Protein AF-0000000069452080 (afdb_homodimer)

Secondary structure (DSSP, 8-state):
---HHHHHHHHHH--SB--HHHHHHHHHHSPP--GGGG-EEEEEEE-BSS-THHHHHHHHTEEEEEEEETTEEEEEEEEETTEEEE--TT--EEEEEEEETTEEEEEEEESSSS-EEEEEEEETTEEEEEEESTT--SS-EEEEEE-/---HHHHHHHHHH--SB--HHHHHHHHHHSPP--GGGG-EEEEEEE-BSS-THHHHHHHHTEEEEEEEETTEEEEEEEEETTEEEE--TT--EEEEEEEETTEEEEEEEESSSS-EEEEEEEETTEEEEEEESTT--SS-EEEEEE-

Solvent-accessible surface area (backbone atoms only — not comparable to full-atom values): 15555 Å² total; per-residue (Å²): 128,80,50,52,48,54,51,50,55,50,52,74,71,49,83,66,80,45,62,61,66,61,53,54,55,41,54,73,64,37,48,59,40,61,57,77,77,58,54,43,70,32,39,44,52,68,63,46,58,80,51,72,63,54,63,53,38,60,71,64,34,55,41,20,34,36,24,75,44,56,76,44,24,41,66,45,21,16,60,53,95,88,32,86,36,75,63,60,84,71,46,40,22,34,51,44,43,31,55,55,95,87,39,71,16,20,29,40,37,35,27,57,37,41,40,37,37,36,40,27,40,56,55,101,43,34,36,42,32,40,38,35,48,86,75,44,72,89,56,73,41,51,32,33,35,35,100,130,78,48,53,48,55,51,50,56,51,52,74,72,48,84,64,79,45,62,62,67,59,54,52,56,41,54,74,64,38,49,58,40,60,58,79,77,59,56,42,71,33,38,42,52,64,65,46,58,80,52,74,63,54,62,52,40,59,72,64,36,53,42,20,33,35,25,76,44,55,76,44,23,40,67,45,21,17,60,51,95,89,33,86,34,73,63,59,82,70,46,41,23,33,52,44,43,30,54,55,96,86,38,72,17,20,29,40,36,36,26,57,38,41,42,36,38,37,41,28,40,55,53,100,43,34,34,42,33,39,38,35,48,84,75,44,72,89,55,74,42,50,33,34,36,35,98

Radius of gyration: 20.84 Å; Cα contacts (8 Å, |Δi|>4): 641; chains: 2; bounding box: 44×63×48 Å

Structure (mmCIF, N/CA/C/O backbone):
data_AF-0000000069452080-model_v1
#
loop_
_entity.id
_entity.type
_entity.pdbx_description
1 polymer 'Contig An03c0040, genomic contig'
#
loop_
_atom_site.group_PDB
_atom_site.id
_atom_site.type_symbol
_atom_site.label_atom_id
_atom_site.label_alt_id
_atom_site.label_comp_id
_atom_site.label_asym_id
_atom_site.label_entity_id
_atom_site.label_seq_id
_atom_site.pdbx_PDB_ins_code
_atom_site.Cartn_x
_atom_site.Cartn_y
_atom_site.Cartn_z
_atom_site.occupancy
_atom_site.B_iso_or_equiv
_atom_site.auth_seq_id
_atom_site.auth_comp_id
_atom_site.auth_asym_id
_atom_site.auth_atom_id
_atom_site.pdbx_PDB_model_num
ATOM 1 N N . MET A 1 1 ? 16.562 32.594 -0.727 1 63.19 1 MET A N 1
ATOM 2 C CA . MET A 1 1 ? 15.273 31.984 -0.982 1 63.19 1 MET A CA 1
ATOM 3 C C . MET A 1 1 ? 14.961 30.922 0.067 1 63.19 1 MET A C 1
ATOM 5 O O . MET A 1 1 ? 15.805 30.078 0.37 1 63.19 1 MET A O 1
ATOM 9 N N . THR A 1 2 ? 13.852 31.094 0.782 1 91.19 2 THR A N 1
ATOM 10 C CA . THR A 1 2 ? 13.594 30.234 1.923 1 91.19 2 THR A CA 1
ATOM 11 C C . THR A 1 2 ? 13.375 28.797 1.467 1 91.19 2 THR A C 1
ATOM 13 O O . THR A 1 2 ? 12.938 28.547 0.339 1 91.19 2 THR A O 1
ATOM 16 N N . SER A 1 3 ? 14.078 27.938 2.049 1 96.75 3 SER A N 1
ATOM 17 C CA . SER A 1 3 ? 13.961 26.516 1.711 1 96.75 3 SER A CA 1
ATOM 18 C C . SER A 1 3 ? 12.5 26.078 1.699 1 96.75 3 SER A C 1
ATOM 20 O O . SER A 1 3 ? 11.633 26.766 2.254 1 96.75 3 SER A O 1
ATOM 22 N N . ALA A 1 4 ? 12.18 25.109 0.934 1 97.94 4 ALA A N 1
ATOM 23 C CA . ALA A 1 4 ? 10.844 24.516 0.938 1 97.94 4 ALA A CA 1
ATOM 24 C C . ALA A 1 4 ? 10.391 24.188 2.359 1 97.94 4 ALA A C 1
ATOM 26 O O . ALA A 1 4 ? 9.227 24.391 2.707 1 97.94 4 ALA A O 1
ATOM 27 N N . ALA A 1 5 ? 11.352 23.688 3.143 1 98.06 5 ALA A N 1
ATOM 28 C CA . ALA A 1 5 ? 11.047 23.359 4.531 1 98.06 5 ALA A CA 1
ATOM 29 C C . ALA A 1 5 ? 10.602 24.594 5.309 1 98.06 5 ALA A C 1
ATOM 31 O O . ALA A 1 5 ? 9.625 24.547 6.059 1 98.06 5 ALA A O 1
ATOM 32 N N . GLU A 1 6 ? 11.281 25.672 5.156 1 97.88 6 GLU A N 1
ATOM 33 C CA . GLU A 1 6 ? 10.945 26.906 5.852 1 97.88 6 GLU A CA 1
ATOM 34 C C . GLU A 1 6 ? 9.594 27.453 5.395 1 97.88 6 GLU A C 1
ATOM 36 O O . GLU A 1 6 ? 8.797 27.922 6.207 1 97.88 6 GLU A O 1
ATOM 41 N N . GLN A 1 7 ? 9.398 27.391 4.117 1 98 7 GLN A N 1
ATOM 42 C CA . GLN A 1 7 ? 8.109 27.812 3.578 1 98 7 GLN A CA 1
ATOM 43 C C . GLN A 1 7 ? 6.969 26.953 4.121 1 98 7 GLN A C 1
ATOM 45 O O . GLN A 1 7 ? 5.902 27.484 4.457 1 98 7 GLN A O 1
ATOM 50 N N . TYR A 1 8 ? 7.203 25.672 4.195 1 98.44 8 TYR A N 1
ATOM 51 C CA . TYR A 1 8 ? 6.191 24.75 4.711 1 98.44 8 TYR A CA 1
ATOM 52 C C . TYR A 1 8 ? 5.891 25.047 6.176 1 98.44 8 TYR A C 1
ATOM 54 O O . TYR A 1 8 ? 4.727 25.047 6.586 1 98.44 8 TYR A O 1
ATOM 62 N N . ARG A 1 9 ? 6.934 25.297 6.98 1 97.69 9 ARG A N 1
ATOM 63 C CA . ARG A 1 9 ? 6.758 25.625 8.391 1 97.69 9 ARG A CA 1
ATOM 64 C C . ARG A 1 9 ? 5.918 26.891 8.555 1 97.69 9 ARG A C 1
ATOM 66 O O . ARG A 1 9 ? 5.051 26.953 9.422 1 97.69 9 ARG A O 1
ATOM 73 N N . THR A 1 10 ? 6.219 27.812 7.699 1 96.62 10 THR A N 1
ATOM 74 C CA . THR A 1 10 ? 5.469 29.062 7.746 1 96.62 10 THR A CA 1
ATOM 75 C C . THR A 1 10 ? 3.998 28.828 7.418 1 96.62 10 THR A C 1
ATOM 77 O O . THR A 1 10 ? 3.113 29.391 8.078 1 96.62 10 THR A O 1
ATOM 80 N N . LEU A 1 11 ? 3.697 28.047 6.453 1 97.25 11 LEU A N 1
ATOM 81 C CA . LEU A 1 11 ? 2.328 27.75 6.047 1 97.25 11 LEU A CA 1
ATOM 82 C C . LEU A 1 11 ? 1.565 27.047 7.172 1 97.25 11 LEU A C 1
ATOM 84 O O . LEU A 1 11 ? 0.376 27.312 7.371 1 97.25 11 LEU A O 1
ATOM 88 N N . VAL A 1 12 ? 2.223 26.141 7.895 1 97.75 12 VAL A N 1
ATOM 89 C CA . VAL A 1 12 ? 1.616 25.406 9 1 97.75 12 VAL A CA 1
ATOM 90 C C . VAL A 1 12 ? 1.151 26.391 10.078 1 97.75 12 VAL A C 1
ATOM 92 O O . VAL A 1 12 ? 0.158 26.141 10.766 1 97.75 12 VAL A O 1
ATOM 95 N N . GLN A 1 13 ? 1.792 27.531 10.117 1 95.69 13 GLN A N 1
ATOM 96 C CA . GLN A 1 13 ? 1.501 28.516 11.156 1 95.69 13 GLN A CA 1
ATOM 97 C C . GLN A 1 13 ? 0.488 29.547 10.664 1 95.69 13 GLN A C 1
ATOM 99 O O . GLN A 1 13 ? 0.005 30.359 11.445 1 95.69 13 GLN A O 1
ATOM 104 N N . THR A 1 14 ? 0.241 29.484 9.406 1 90.38 14 THR A N 1
ATOM 105 C CA . THR A 1 14 ? -0.629 30.484 8.82 1 90.38 14 THR A CA 1
ATOM 106 C C . THR A 1 14 ? -2.088 30.047 8.859 1 90.38 14 THR A C 1
ATOM 108 O O . THR A 1 14 ? -2.396 28.891 8.547 1 90.38 14 THR A O 1
ATOM 111 N N . LYS A 1 15 ? -2.898 30.875 9.32 1 89.94 15 LYS A N 1
ATOM 112 C CA . LYS A 1 15 ? -4.336 30.609 9.352 1 89.94 15 LYS A CA 1
ATOM 113 C C . LYS A 1 15 ? -4.992 31.016 8.031 1 89.94 15 LYS A C 1
ATOM 115 O O . LYS A 1 15 ? -4.508 31.922 7.34 1 89.94 15 LYS A O 1
ATOM 120 N N . GLY A 1 16 ? -5.996 30.344 7.727 1 92.94 16 GLY A N 1
ATOM 121 C CA . GLY A 1 16 ? -6.766 30.703 6.543 1 92.94 16 GLY A CA 1
ATOM 122 C C . GLY A 1 16 ? -6.645 29.688 5.426 1 92.94 16 GLY A C 1
ATOM 123 O O . GLY A 1 16 ? -5.934 28.688 5.562 1 92.94 16 GLY A O 1
ATOM 124 N N . LYS A 1 17 ? -7.328 30.047 4.312 1 96 17 LYS A N 1
ATOM 125 C CA . LYS A 1 17 ? -7.363 29.141 3.166 1 96 17 LYS A CA 1
ATOM 126 C C . LYS A 1 17 ? -6.027 29.141 2.422 1 96 17 LYS A C 1
ATOM 128 O O . LYS A 1 17 ? -5.414 30.203 2.252 1 96 17 LYS A O 1
ATOM 133 N N . VAL A 1 18 ? -5.602 28.031 2.059 1 97.25 18 VAL A N 1
ATOM 134 C CA . VAL A 1 18 ? -4.391 27.875 1.258 1 97.25 18 VAL A CA 1
ATOM 135 C C . VAL A 1 18 ? -4.734 27.188 -0.063 1 97.25 18 VAL A C 1
ATOM 137 O O . VAL A 1 18 ? -5.504 26.219 -0.089 1 97.25 18 VAL A O 1
ATOM 140 N N . ALA A 1 19 ? -4.246 27.688 -1.17 1 97.12 19 ALA A N 1
ATOM 141 C CA . ALA A 1 19 ? -4.469 27.062 -2.473 1 97.12 19 ALA A CA 1
ATOM 142 C C . ALA A 1 19 ? -3.811 25.688 -2.539 1 97.12 19 ALA A C 1
ATOM 144 O O . ALA A 1 19 ? -2.627 25.547 -2.223 1 97.12 19 ALA A O 1
ATOM 145 N N . PRO A 1 20 ? -4.527 24.719 -2.975 1 97.44 20 PRO A N 1
ATOM 146 C CA . PRO A 1 20 ? -3.939 23.375 -3.098 1 97.44 20 PRO A CA 1
ATOM 147 C C . PRO A 1 20 ? -2.662 23.359 -3.934 1 97.44 20 PRO A C 1
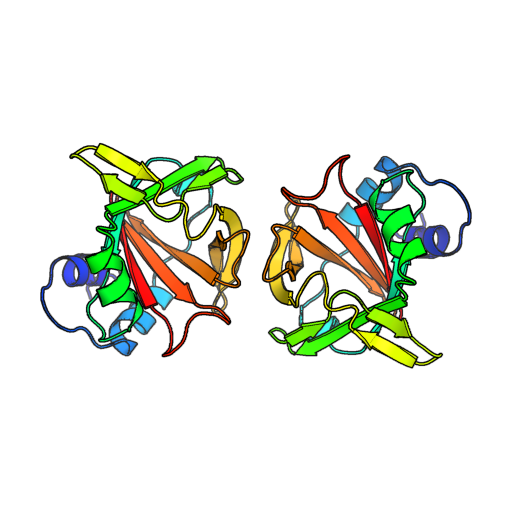ATOM 149 O O . PRO A 1 20 ? -1.728 22.625 -3.631 1 97.44 20 PRO A O 1
ATOM 152 N N . ALA A 1 21 ? -2.625 24.156 -4.957 1 97.94 21 ALA A N 1
ATOM 153 C CA . ALA A 1 21 ? -1.465 24.188 -5.84 1 97.94 21 ALA A CA 1
ATOM 154 C C . ALA A 1 21 ? -0.207 24.594 -5.082 1 97.94 21 ALA A C 1
ATOM 156 O O . ALA A 1 21 ? 0.89 24.125 -5.379 1 97.94 21 ALA A O 1
ATOM 157 N N . THR A 1 22 ? -0.361 25.516 -4.172 1 97.88 22 THR A N 1
ATOM 158 C CA . THR A 1 22 ? 0.763 25.938 -3.346 1 97.88 22 THR A CA 1
ATOM 159 C C . THR A 1 22 ? 1.3 24.781 -2.52 1 97.88 22 THR A C 1
ATOM 161 O O . THR A 1 22 ? 2.508 24.531 -2.488 1 97.88 22 THR A O 1
ATOM 164 N N . LEU A 1 23 ? 0.443 24.047 -1.922 1 98.31 23 LEU A N 1
ATOM 165 C CA . LEU A 1 23 ? 0.816 22.906 -1.086 1 98.31 23 LEU A CA 1
ATOM 166 C C . LEU A 1 23 ? 1.427 21.797 -1.926 1 98.31 23 LEU A C 1
ATOM 168 O O . LEU A 1 23 ? 2.424 21.188 -1.527 1 98.31 23 LEU A O 1
ATOM 172 N N . SER A 1 24 ? 0.821 21.562 -3.047 1 98.5 24 SER A N 1
ATOM 173 C CA . SER A 1 24 ? 1.315 20.531 -3.959 1 98.5 24 SER A CA 1
ATOM 174 C C . SER A 1 24 ? 2.75 20.828 -4.387 1 98.5 24 SER A C 1
ATOM 176 O O . SER A 1 24 ? 3.605 19.938 -4.344 1 98.5 24 SER A O 1
ATOM 178 N N . ASN A 1 25 ? 2.975 22.031 -4.785 1 98.31 25 ASN A N 1
ATOM 179 C CA . ASN A 1 25 ? 4.301 22.438 -5.238 1 98.31 25 ASN A CA 1
ATOM 180 C C . ASN A 1 25 ? 5.332 22.328 -4.121 1 98.31 25 ASN A C 1
ATOM 182 O O . ASN A 1 25 ? 6.453 21.859 -4.352 1 98.31 25 ASN A O 1
ATOM 186 N N . LEU A 1 26 ? 4.98 22.781 -3.002 1 98.44 26 LEU A N 1
ATOM 187 C CA . LEU A 1 26 ? 5.898 22.719 -1.872 1 98.44 26 LEU A CA 1
ATOM 188 C C . LEU A 1 26 ? 6.188 21.281 -1.478 1 98.44 26 LEU A C 1
ATOM 190 O O . LEU A 1 26 ? 7.344 20.906 -1.254 1 98.44 26 LEU A O 1
ATOM 194 N N . PHE A 1 27 ? 5.176 20.5 -1.377 1 98.81 27 PHE A N 1
ATOM 195 C CA . PHE A 1 27 ? 5.32 19.078 -1.046 1 98.81 27 PHE A CA 1
ATOM 196 C C . PHE A 1 27 ? 6.328 18.406 -1.972 1 98.81 27 PHE A C 1
ATOM 198 O O . PHE A 1 27 ? 7.184 17.641 -1.518 1 98.81 27 PHE A O 1
ATOM 205 N N . ASP A 1 28 ? 6.273 18.672 -3.234 1 98.69 28 ASP A N 1
ATOM 206 C CA . ASP A 1 28 ? 7.098 18.031 -4.25 1 98.69 28 ASP A CA 1
ATOM 207 C C . ASP A 1 28 ? 8.57 18.406 -4.094 1 98.69 28 ASP A C 1
ATOM 209 O O . ASP A 1 28 ? 9.453 17.75 -4.645 1 98.69 28 ASP A O 1
ATOM 213 N N . GLN A 1 29 ? 8.812 19.438 -3.361 1 98.69 29 GLN A N 1
ATOM 214 C CA . GLN A 1 29 ? 10.18 19.922 -3.182 1 98.69 29 GLN A CA 1
ATOM 215 C C . GLN A 1 29 ? 10.797 19.359 -1.905 1 98.69 29 GLN A C 1
ATOM 217 O O . GLN A 1 29 ? 12 19.469 -1.688 1 98.69 29 GLN A O 1
ATOM 222 N N . LEU A 1 30 ? 9.992 18.797 -1.074 1 98.88 30 LEU A N 1
ATOM 223 C CA . LEU A 1 30 ? 10.469 18.266 0.2 1 98.88 30 LEU A CA 1
ATOM 224 C C . LEU A 1 30 ? 11.141 16.922 0.01 1 98.88 30 LEU A C 1
ATOM 226 O O . LEU A 1 30 ? 10.703 16.109 -0.813 1 98.88 30 LEU A O 1
ATOM 230 N N . PRO A 1 31 ? 12.18 16.656 0.76 1 98.69 31 PRO A N 1
ATOM 231 C CA . PRO A 1 31 ? 12.875 15.367 0.646 1 98.69 31 PRO A CA 1
ATOM 232 C C . PRO A 1 31 ? 12.07 14.211 1.236 1 98.69 31 PRO A C 1
ATOM 234 O O . PRO A 1 31 ? 11.141 14.43 2.016 1 98.69 31 PRO A O 1
ATOM 237 N N . PRO A 1 32 ? 12.391 13.016 0.8 1 98.69 32 PRO A N 1
ATOM 238 C CA . PRO A 1 32 ? 11.727 11.852 1.382 1 98.69 32 PRO A CA 1
ATOM 239 C C . PRO A 1 32 ? 12.102 11.625 2.846 1 98.69 32 PRO A C 1
ATOM 241 O O . PRO A 1 32 ? 13.086 12.188 3.328 1 98.69 32 PRO A O 1
ATOM 244 N N . LEU A 1 33 ? 11.367 10.883 3.508 1 97.94 33 LEU A N 1
ATOM 245 C CA . LEU A 1 33 ? 11.766 10.312 4.793 1 97.94 33 LEU A CA 1
ATOM 246 C C . LEU A 1 33 ? 11.602 8.797 4.789 1 97.94 33 LEU A C 1
ATOM 248 O O . LEU A 1 33 ? 10.852 8.258 3.977 1 97.94 33 LEU A O 1
ATOM 252 N N . LYS A 1 34 ? 12.25 8.117 5.75 1 98.38 34 LYS A N 1
ATOM 253 C CA . LYS A 1 34 ? 12.188 6.668 5.891 1 98.38 34 LYS A CA 1
ATOM 254 C C . LYS A 1 34 ? 11.078 6.254 6.852 1 98.38 34 LYS A C 1
ATOM 256 O O . LYS A 1 34 ? 10.734 7.004 7.77 1 98.38 34 LYS A O 1
ATOM 261 N N . PRO A 1 35 ? 10.5 5.094 6.684 1 98.69 35 PRO A N 1
ATOM 262 C CA . PRO A 1 35 ? 9.375 4.617 7.496 1 98.69 35 PRO A CA 1
ATOM 263 C C . PRO A 1 35 ? 9.656 4.703 8.992 1 98.69 35 PRO A C 1
ATOM 265 O O . PRO A 1 35 ? 8.781 5.109 9.766 1 98.69 35 PRO A O 1
ATOM 268 N N . GLU A 1 36 ? 10.859 4.344 9.375 1 98.25 36 GLU A N 1
ATOM 269 C CA . GLU A 1 36 ? 11.188 4.277 10.797 1 98.25 36 GLU A CA 1
ATOM 270 C C . GLU A 1 36 ? 11.109 5.652 11.453 1 98.25 36 GLU A C 1
ATOM 272 O O . GLU A 1 36 ? 10.922 5.758 12.664 1 98.25 36 GLU A O 1
ATOM 277 N N . GLN A 1 37 ? 11.203 6.719 10.688 1 98.25 37 GLN A N 1
ATOM 278 C CA . GLN A 1 37 ? 11.148 8.086 11.203 1 98.25 37 GLN A CA 1
ATOM 279 C C . GLN A 1 37 ? 9.727 8.453 11.633 1 98.25 37 GLN A C 1
ATOM 281 O O . GLN A 1 37 ? 9.531 9.438 12.344 1 98.25 37 GLN A O 1
ATOM 286 N N . LEU A 1 38 ? 8.719 7.668 11.219 1 98.38 38 LEU A N 1
ATOM 287 C CA . LEU A 1 38 ? 7.328 7.961 11.539 1 98.38 38 LEU A CA 1
ATOM 288 C C . LEU A 1 38 ? 6.918 7.285 12.844 1 98.38 38 LEU A C 1
ATOM 290 O O . LEU A 1 38 ? 5.859 7.594 13.398 1 98.38 38 LEU A O 1
ATOM 294 N N . LEU A 1 39 ? 7.699 6.336 13.312 1 98.56 39 LEU A N 1
ATOM 295 C CA . LEU A 1 39 ? 7.293 5.562 14.477 1 98.56 39 LEU A CA 1
ATOM 296 C C . LEU A 1 39 ? 7.066 6.473 15.68 1 98.56 39 LEU A C 1
ATOM 298 O O . LEU A 1 39 ? 7.824 7.418 15.906 1 98.56 39 LEU A O 1
ATOM 302 N N . GLY A 1 40 ? 6.039 6.207 16.422 1 98.38 40 GLY A N 1
ATOM 303 C CA . GLY A 1 40 ? 5.648 7.004 17.578 1 98.38 40 GLY A CA 1
ATOM 304 C C . GLY A 1 40 ? 4.312 7.695 17.391 1 98.38 40 GLY A C 1
ATOM 305 O O . GLY A 1 40 ? 3.58 7.406 16.438 1 98.38 40 GLY A O 1
ATOM 306 N N . SER A 1 41 ? 3.979 8.547 18.359 1 98.5 41 SER A N 1
ATOM 307 C CA . SER A 1 41 ? 2.721 9.281 18.359 1 98.5 41 SER A CA 1
ATOM 308 C C . SER A 1 41 ? 2.9 10.68 17.766 1 98.5 41 SER A C 1
ATOM 310 O O . SER A 1 41 ? 3.826 11.398 18.141 1 98.5 41 SER A O 1
ATOM 312 N N . TRP A 1 42 ? 2.039 10.992 16.844 1 98.81 42 TRP A N 1
ATOM 313 C CA . TRP A 1 42 ? 2.074 12.297 16.188 1 98.81 42 TRP A CA 1
ATOM 314 C C . TRP A 1 42 ? 0.757 13.039 16.391 1 98.81 42 TRP A C 1
ATOM 316 O O . TRP A 1 42 ? -0.318 12.438 16.328 1 98.81 42 TRP A O 1
ATOM 326 N N . ASN A 1 43 ? 0.841 14.312 16.625 1 98.75 43 ASN A N 1
ATOM 327 C CA . ASN A 1 43 ? -0.313 15.195 16.516 1 98.75 43 ASN A CA 1
ATOM 328 C C . ASN A 1 43 ? -0.575 15.602 15.062 1 98.75 43 ASN A C 1
ATOM 330 O O . ASN A 1 43 ? 0.359 15.711 14.266 1 98.75 43 ASN A O 1
ATOM 334 N N . GLY A 1 44 ? -1.836 15.812 14.797 1 98.5 44 GLY A N 1
ATOM 335 C CA . GLY A 1 44 ? -2.174 16.094 13.406 1 98.5 44 GLY A CA 1
ATOM 336 C C . GLY A 1 44 ? -2.846 17.438 13.211 1 98.5 44 GLY A C 1
ATOM 337 O O . GLY A 1 44 ? -3.59 17.891 14.078 1 98.5 44 GLY 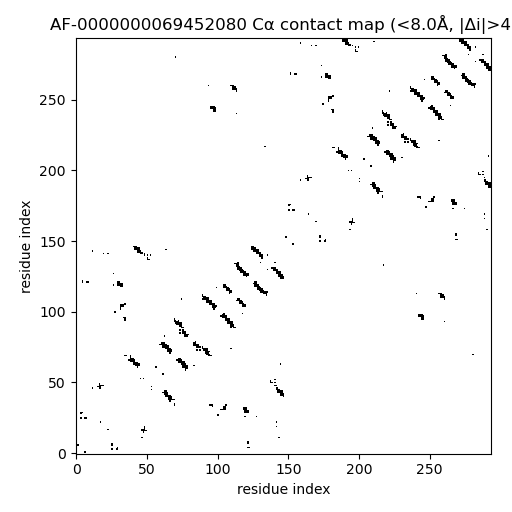A O 1
ATOM 338 N N . GLY A 1 45 ? -2.588 18.016 12.062 1 98.19 45 GLY A N 1
ATOM 339 C CA . GLY A 1 45 ? -3.291 19.156 11.516 1 98.19 45 GLY A CA 1
ATOM 340 C C . GLY A 1 45 ? -3.461 19.094 10.008 1 98.19 45 GLY A C 1
ATOM 341 O O . GLY A 1 45 ? -2.912 18.203 9.352 1 98.19 45 GLY A O 1
ATOM 342 N N . PHE A 1 46 ? -4.281 19.953 9.5 1 98.44 46 PHE A N 1
ATOM 343 C CA . PHE A 1 46 ? -4.477 19.984 8.055 1 98.44 46 PHE A CA 1
ATOM 344 C C . PHE A 1 46 ? -4.695 21.406 7.562 1 98.44 46 PHE A C 1
ATOM 346 O O . PHE A 1 46 ? -4.988 22.312 8.352 1 98.44 46 PHE A O 1
ATOM 353 N N . PHE A 1 47 ? -4.496 21.578 6.277 1 98.38 47 PHE A N 1
ATOM 354 C CA . PHE A 1 47 ? -4.66 22.875 5.652 1 98.38 47 PHE A CA 1
ATOM 355 C C . PHE A 1 47 ? -6.086 23.062 5.141 1 98.38 47 PHE A C 1
ATOM 357 O O . PHE A 1 47 ? -6.676 22.125 4.59 1 98.38 47 PHE A O 1
ATOM 364 N N . ASP A 1 48 ? -6.598 24.234 5.352 1 97.19 48 ASP A N 1
ATOM 365 C CA . ASP A 1 48 ? -7.91 24.562 4.797 1 97.19 48 ASP A CA 1
ATOM 366 C C . ASP A 1 48 ? -7.816 24.844 3.299 1 97.19 48 ASP A C 1
ATOM 368 O O . ASP A 1 48 ? -7.547 25.969 2.889 1 97.19 48 ASP A O 1
ATOM 372 N N . THR A 1 49 ? -8.125 23.828 2.496 1 97.12 49 THR A N 1
ATOM 373 C CA . THR A 1 49 ? -8.148 23.969 1.044 1 97.12 49 THR A CA 1
ATOM 374 C C . THR A 1 49 ? -9.578 23.906 0.521 1 97.12 49 THR A C 1
ATOM 376 O O . THR A 1 49 ? -9.805 23.984 -0.688 1 97.12 49 THR A O 1
ATOM 379 N N . GLY A 1 50 ? -10.516 23.703 1.444 1 96 50 GLY A N 1
ATOM 380 C CA . GLY A 1 50 ? -11.898 23.469 1.054 1 96 50 GLY A CA 1
ATOM 381 C C . GLY A 1 50 ? -12.211 22.016 0.805 1 96 50 GLY A C 1
ATOM 382 O O . GLY A 1 50 ? -13.336 21.672 0.432 1 96 50 GLY A O 1
ATOM 383 N N . HIS A 1 51 ? -11.305 21.141 1.039 1 97.44 51 HIS A N 1
ATOM 384 C CA . HIS A 1 51 ? -11.492 19.719 0.824 1 97.44 51 HIS A CA 1
ATOM 385 C C . HIS A 1 51 ? -12.492 19.141 1.822 1 97.44 51 HIS A C 1
ATOM 387 O O . HIS A 1 51 ? -12.469 19.484 3.004 1 97.44 51 HIS A O 1
ATOM 393 N N . SER A 1 52 ? -13.266 18.188 1.427 1 96.62 52 SER A N 1
ATOM 394 C CA . SER A 1 52 ? -14.398 17.672 2.201 1 96.62 52 SER A CA 1
ATOM 395 C C . SER A 1 52 ? -13.914 16.844 3.391 1 96.62 52 SER A C 1
ATOM 397 O O . SER A 1 52 ? -14.641 16.688 4.375 1 96.62 52 SER A O 1
ATOM 399 N N . VAL A 1 53 ? -12.703 16.359 3.402 1 97.38 53 VAL A N 1
ATOM 400 C CA . VAL A 1 53 ? -12.164 15.555 4.484 1 97.38 53 VAL A CA 1
ATOM 401 C C . VAL A 1 53 ? -11.977 16.406 5.734 1 97.38 53 VAL A C 1
ATOM 403 O O . VAL A 1 53 ? -12.141 15.93 6.855 1 97.38 53 VAL A O 1
ATOM 406 N N . GLY A 1 54 ? -11.641 17.656 5.523 1 96.75 54 GLY A N 1
ATOM 407 C CA . GLY A 1 54 ? -11.359 18.562 6.617 1 96.75 54 GLY A CA 1
ATOM 408 C C . GLY A 1 54 ? -12.469 18.625 7.648 1 96.75 54 GLY A C 1
ATOM 409 O O . GLY A 1 54 ? -12.266 18.266 8.812 1 96.75 54 GLY A O 1
ATOM 410 N N . PRO A 1 55 ? -13.68 18.984 7.164 1 96.69 55 PRO A N 1
ATOM 411 C CA . PRO A 1 55 ? -14.82 19.047 8.086 1 96.69 55 PRO A CA 1
ATOM 412 C C . PRO A 1 55 ? -15.078 17.719 8.789 1 96.69 55 PRO A C 1
ATOM 414 O O . PRO A 1 55 ? -15.508 17.703 9.945 1 96.69 55 PRO A O 1
ATOM 417 N N . THR A 1 56 ? -14.859 16.625 8.141 1 95.94 56 THR A N 1
ATOM 418 C CA . THR A 1 56 ? -15.023 15.312 8.758 1 95.94 56 THR A CA 1
ATOM 419 C C . THR A 1 56 ? -14.039 15.133 9.914 1 95.94 56 THR A C 1
ATOM 421 O O . THR A 1 56 ? -14.422 14.711 11.008 1 95.94 56 THR A O 1
ATOM 424 N N . LEU A 1 57 ? -12.805 15.469 9.703 1 97.38 57 LEU A N 1
ATOM 425 C CA . LEU A 1 57 ? -11.773 15.336 10.727 1 97.38 57 LEU A CA 1
ATOM 426 C C . LEU A 1 57 ? -12.07 16.25 11.914 1 97.38 57 LEU A C 1
ATOM 428 O O . LEU A 1 57 ? -11.852 15.875 13.062 1 97.38 57 LEU A O 1
ATOM 432 N N . GLN A 1 58 ? -12.562 17.422 11.602 1 96.44 58 GLN A N 1
ATOM 433 C CA . GLN A 1 58 ? -12.961 18.328 12.672 1 96.44 58 GLN A CA 1
ATOM 434 C C . GLN A 1 58 ? -14.094 17.734 13.508 1 96.44 58 GLN A C 1
ATOM 436 O O . GLN A 1 58 ? -14.039 17.766 14.742 1 96.44 58 GLN A O 1
ATOM 441 N N . ARG A 1 59 ? -15.055 17.203 12.82 1 96.56 59 ARG A N 1
ATOM 442 C CA . ARG A 1 59 ? -16.25 16.672 13.477 1 96.56 59 ARG A CA 1
ATOM 443 C C . ARG A 1 59 ? -15.898 15.516 14.406 1 96.56 59 ARG A C 1
ATOM 445 O O . ARG A 1 59 ? -16.406 15.43 15.523 1 96.56 59 ARG A O 1
ATOM 452 N N . ILE A 1 60 ? -15 14.68 14.07 1 96.44 60 ILE A N 1
ATOM 453 C CA . ILE A 1 60 ? -14.719 13.492 14.859 1 96.44 60 ILE A CA 1
ATOM 454 C C . ILE A 1 60 ? -13.672 13.82 15.922 1 96.44 60 ILE A C 1
ATOM 456 O O . ILE A 1 60 ? -13.336 12.977 16.766 1 96.44 60 ILE A O 1
ATOM 460 N N . GLY A 1 61 ? -13.109 15.023 15.844 1 96.94 61 GLY A N 1
ATOM 461 C CA . GLY A 1 61 ? -12.102 15.43 16.797 1 96.94 61 GLY A CA 1
ATOM 462 C C . GLY A 1 61 ? -10.75 14.781 16.547 1 96.94 61 GLY A C 1
ATOM 463 O O . GLY A 1 61 ? -10.086 14.336 17.5 1 96.94 61 GLY A O 1
ATOM 464 N N . TRP A 1 62 ? -10.43 14.664 15.297 1 98.38 62 TRP A N 1
ATOM 465 C CA . TRP A 1 62 ? -9.141 14.086 14.93 1 98.38 62 TRP A CA 1
ATOM 466 C C . TRP A 1 62 ? -7.992 14.883 15.539 1 98.38 62 TRP A C 1
ATOM 468 O O . TRP A 1 62 ? -7.953 16.109 15.414 1 98.38 62 TRP A O 1
ATOM 478 N N . ILE A 1 63 ? -6.957 14.102 16.141 1 98.5 63 ILE A N 1
ATOM 479 C CA . ILE A 1 63 ? -5.855 14.836 16.75 1 98.5 63 ILE A CA 1
ATOM 480 C C . ILE A 1 63 ? -4.523 14.219 16.328 1 98.5 63 ILE A C 1
ATOM 482 O O . ILE A 1 63 ? -3.461 14.648 16.781 1 98.5 63 ILE A O 1
ATOM 486 N N . GLY A 1 64 ? -4.586 13.156 15.523 1 98.69 64 GLY A N 1
ATOM 487 C CA . GLY A 1 64 ? -3.291 12.68 15.062 1 98.69 64 GLY A CA 1
ATOM 488 C C . GLY A 1 64 ? -3.309 11.227 14.633 1 98.69 64 GLY A C 1
ATOM 489 O O . GLY A 1 64 ? -4.352 10.703 14.242 1 98.69 64 GLY A O 1
ATOM 490 N N . LYS A 1 65 ? -2.164 10.609 14.594 1 98.88 65 LYS A N 1
ATOM 491 C CA . LYS A 1 65 ? -1.896 9.227 14.219 1 98.88 65 LYS A CA 1
ATOM 492 C C . LY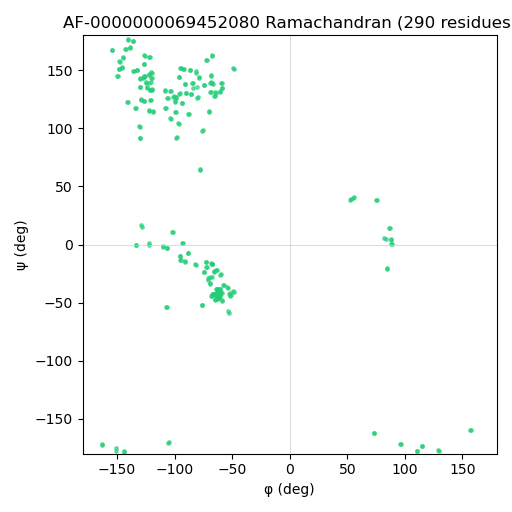S A 1 65 ? -0.917 8.57 15.195 1 98.88 65 LYS A C 1
ATOM 494 O O . LYS A 1 65 ? -0.047 9.242 15.75 1 98.88 65 LYS A O 1
ATOM 499 N N . ASP A 1 66 ? -1.027 7.336 15.391 1 98.81 66 ASP A N 1
ATOM 500 C CA . ASP A 1 66 ? -0.083 6.574 16.203 1 98.81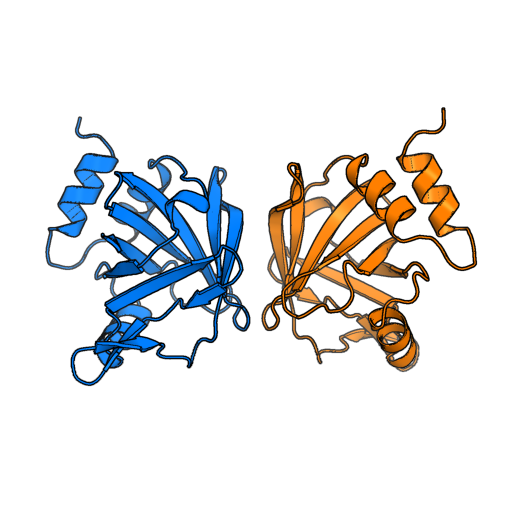 66 ASP A CA 1
ATOM 501 C C . ASP A 1 66 ? 0.54 5.434 15.398 1 98.81 66 ASP A C 1
ATOM 503 O O . ASP A 1 66 ? -0.1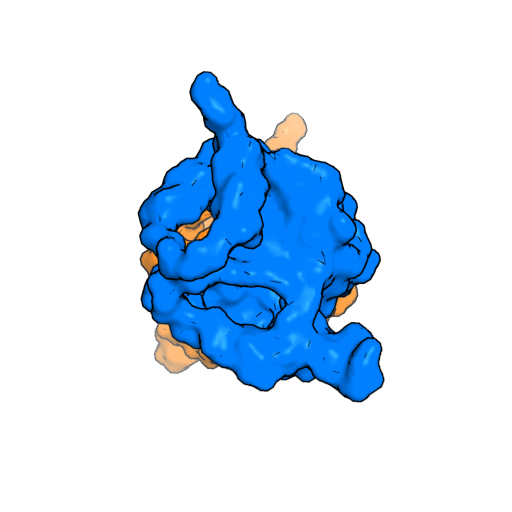58 4.504 14.984 1 98.81 66 ASP A O 1
ATOM 507 N N . PHE A 1 67 ? 1.816 5.543 15.219 1 98.81 67 PHE A N 1
ATOM 508 C CA . PHE A 1 67 ? 2.605 4.527 14.531 1 98.81 67 PHE A CA 1
ATOM 509 C C . PHE A 1 67 ? 3.311 3.619 15.531 1 98.81 67 PHE A C 1
ATOM 511 O O . PHE A 1 67 ? 4.445 3.891 15.93 1 98.81 67 PHE A O 1
ATOM 518 N N . ASN A 1 68 ? 2.693 2.547 15.883 1 98.69 68 ASN A N 1
ATOM 519 C CA . ASN A 1 68 ? 3.242 1.64 16.891 1 98.69 68 ASN A CA 1
ATOM 520 C C . ASN A 1 68 ? 4.383 0.797 16.328 1 98.69 68 ASN A C 1
ATOM 522 O O . ASN A 1 68 ? 5.434 0.668 16.953 1 98.69 68 ASN A O 1
ATOM 526 N N . THR A 1 69 ? 4.203 0.129 15.242 1 98.62 69 THR A N 1
ATOM 527 C CA . THR A 1 69 ? 5.164 -0.526 14.367 1 98.62 69 THR A CA 1
ATOM 528 C C . THR A 1 69 ? 4.844 -0.236 12.898 1 98.62 69 THR A C 1
ATOM 530 O O . THR A 1 69 ? 3.848 0.421 12.594 1 98.62 69 THR A O 1
ATOM 533 N N . LEU A 1 70 ? 5.605 -0.627 12.031 1 98.44 70 LEU A N 1
ATOM 534 C CA . LEU A 1 70 ? 5.355 -0.402 10.609 1 98.44 70 LEU A CA 1
ATOM 535 C C . LEU A 1 70 ? 4.113 -1.158 10.156 1 98.44 70 LEU A C 1
ATOM 537 O O . LEU A 1 70 ? 3.447 -0.747 9.203 1 98.44 70 LEU A O 1
ATOM 541 N N . ASP A 1 71 ? 3.725 -2.23 10.875 1 98 71 ASP A N 1
ATOM 542 C CA . ASP A 1 71 ? 2.564 -3.031 10.484 1 98 71 ASP A CA 1
ATOM 543 C C . ASP A 1 71 ? 1.386 -2.775 11.422 1 98 71 ASP A C 1
ATOM 545 O O . ASP A 1 71 ? 0.337 -3.41 11.297 1 98 71 ASP A O 1
ATOM 549 N N . ASP A 1 72 ? 1.587 -1.97 12.438 1 98.12 72 ASP A N 1
ATOM 550 C CA . ASP A 1 72 ? 0.554 -1.641 13.414 1 98.12 72 ASP A CA 1
ATOM 551 C C . ASP A 1 72 ? 0.45 -0.13 13.617 1 98.12 72 ASP A C 1
ATOM 553 O O . ASP A 1 72 ? 1.099 0.429 14.5 1 98.12 72 ASP A O 1
ATOM 557 N N . VAL A 1 73 ? -0.436 0.438 12.805 1 98.81 73 VAL A N 1
ATOM 558 C CA . VAL A 1 73 ? -0.662 1.88 12.844 1 98.81 73 VAL A CA 1
ATOM 559 C C . VAL A 1 73 ? -2.131 2.164 13.148 1 98.81 73 VAL A C 1
ATOM 561 O O . VAL A 1 73 ? -3.023 1.51 12.609 1 98.81 73 VAL A O 1
ATOM 564 N N . ASP A 1 74 ? -2.369 3.035 14.039 1 98.75 74 ASP A N 1
ATOM 565 C CA . ASP A 1 74 ? -3.682 3.656 14.195 1 98.75 74 ASP A CA 1
ATOM 566 C C . ASP A 1 74 ? -3.742 5.004 13.484 1 98.75 74 ASP A C 1
ATOM 568 O O . ASP A 1 74 ? -3.26 6.012 14 1 98.75 74 ASP A O 1
ATOM 572 N N . PRO A 1 75 ? -4.391 5.059 12.367 1 98.75 75 PRO A N 1
ATOM 573 C CA . PRO A 1 75 ? -4.258 6.219 11.484 1 98.75 75 PRO A CA 1
ATOM 574 C C . PRO A 1 75 ? -5.16 7.383 11.898 1 98.75 75 PRO A C 1
ATOM 576 O O . PRO A 1 75 ? -4.988 8.5 11.406 1 98.75 75 PRO A O 1
ATOM 579 N N . VAL A 1 76 ? -6.156 7.113 12.727 1 98.75 76 VAL A N 1
ATOM 580 C CA . VAL A 1 76 ? -7.094 8.156 13.125 1 98.75 76 VAL A CA 1
ATOM 581 C C . VAL A 1 76 ? -7.246 8.156 14.648 1 98.75 76 VAL A C 1
ATOM 583 O O . VAL A 1 76 ? -8 7.355 15.203 1 98.75 76 VAL A O 1
ATOM 586 N N . ILE A 1 77 ? -6.574 9.102 15.234 1 98.75 77 ILE A N 1
ATOM 587 C CA . ILE A 1 77 ? -6.633 9.281 16.688 1 98.75 77 ILE A CA 1
ATOM 588 C C . ILE A 1 77 ? -7.523 10.477 17.016 1 98.75 77 ILE A C 1
ATOM 590 O O . ILE A 1 77 ? -7.395 11.539 16.406 1 98.75 77 ILE A O 1
ATOM 594 N N . VAL A 1 78 ? -8.375 10.281 17.906 1 98.56 78 VAL A N 1
ATOM 595 C CA . VAL A 1 78 ? -9.297 11.328 18.328 1 98.56 78 VAL A CA 1
ATOM 596 C C . VAL A 1 78 ? -9.141 11.594 19.828 1 98.56 78 VAL A C 1
ATOM 598 O O . VAL A 1 78 ? -8.508 10.805 20.531 1 98.56 78 VAL A O 1
ATOM 601 N N . LEU A 1 79 ? -9.641 12.758 20.203 1 95.31 79 LEU A N 1
ATOM 602 C CA . LEU A 1 79 ? -9.719 13.07 21.625 1 95.31 79 LEU A CA 1
ATOM 603 C C . LEU A 1 79 ? -11.031 12.57 22.219 1 95.31 79 LEU A C 1
ATOM 605 O O . LEU A 1 79 ? -12.109 12.992 21.797 1 95.31 79 LEU A O 1
ATOM 609 N N . ARG A 1 80 ? -10.961 11.617 23.047 1 93.94 80 ARG A N 1
ATOM 610 C CA . ARG A 1 80 ? -12.109 11.07 23.766 1 93.94 80 ARG A CA 1
ATOM 611 C C . ARG A 1 80 ? -11.938 11.227 25.266 1 93.94 80 ARG A C 1
ATOM 613 O O . ARG A 1 80 ? -11.047 10.625 25.859 1 93.94 80 ARG A O 1
ATOM 620 N N . GLU A 1 81 ? -12.805 12.031 25.859 1 93.5 81 GLU A N 1
ATOM 621 C CA . GLU A 1 81 ? -12.766 12.328 27.281 1 93.5 81 GLU A CA 1
ATOM 622 C C . GLU A 1 81 ? -11.383 12.805 27.703 1 93.5 81 GLU A C 1
ATOM 624 O O . GLU A 1 81 ? -10.812 12.305 28.672 1 93.5 81 GLU A O 1
ATOM 629 N N . GLY A 1 82 ? -10.766 13.57 26.875 1 91 82 GLY A N 1
ATOM 630 C CA . GLY A 1 82 ? -9.5 14.219 27.172 1 91 82 GLY A CA 1
ATOM 631 C C . GLY A 1 82 ? -8.297 13.328 26.938 1 91 82 GLY A C 1
ATOM 632 O O . GLY A 1 82 ? -7.172 13.695 27.281 1 91 82 GLY A O 1
ATOM 633 N N . ARG A 1 83 ? -8.562 12.133 26.406 1 95.12 83 ARG A N 1
ATOM 634 C CA . ARG A 1 83 ? -7.469 11.195 26.172 1 95.12 83 ARG A CA 1
ATOM 635 C C . ARG A 1 83 ? -7.41 10.797 24.688 1 95.12 83 ARG A C 1
ATOM 637 O O . ARG A 1 83 ? -8.43 10.773 24.016 1 95.12 83 ARG A O 1
ATOM 644 N N . ARG A 1 84 ? -6.207 10.594 24.266 1 96.81 84 ARG A N 1
ATOM 645 C CA . ARG A 1 84 ? -6.012 10.039 22.922 1 96.81 84 ARG A CA 1
ATOM 646 C C . ARG A 1 84 ? -6.656 8.664 22.812 1 96.81 84 ARG A C 1
ATOM 648 O O . ARG A 1 84 ? -6.48 7.812 23.688 1 96.81 84 ARG A O 1
ATOM 655 N N . ALA A 1 85 ? -7.402 8.492 21.734 1 97.81 85 ALA A N 1
ATOM 656 C CA . ALA A 1 85 ? -8.039 7.199 21.5 1 97.81 85 ALA A CA 1
ATOM 657 C C . ALA A 1 85 ? -8.164 6.914 20 1 97.81 85 ALA A C 1
ATOM 659 O O . ALA A 1 85 ? -8.273 7.84 19.203 1 97.81 85 ALA A O 1
ATOM 660 N N . SER A 1 86 ? -8.141 5.637 19.75 1 98.19 86 SER A N 1
ATOM 661 C CA . SER A 1 86 ? -8.398 5.242 18.359 1 98.19 86 SER A CA 1
ATOM 662 C C . SER A 1 86 ? -9.852 5.512 17.969 1 98.19 86 SER A C 1
ATOM 664 O O . SER A 1 86 ? -10.766 5.172 18.719 1 98.19 86 SER A O 1
ATOM 666 N N . TRP A 1 87 ? -10.031 6.156 16.828 1 97.25 87 TRP A N 1
ATOM 667 C CA . TRP A 1 87 ? -11.391 6.273 16.297 1 97.25 87 TRP A CA 1
ATOM 668 C C . TRP A 1 87 ? -11.922 4.914 15.859 1 97.25 87 TRP A C 1
ATOM 670 O O . TRP A 1 87 ? -13.086 4.586 16.109 1 97.25 87 TRP A O 1
ATOM 680 N N . GLY A 1 88 ? -11.07 4.18 15.172 1 96.31 88 GLY A N 1
ATOM 681 C CA . GLY A 1 88 ? -11.352 2.787 14.859 1 96.31 88 GLY A CA 1
ATOM 682 C C . GLY A 1 88 ? -12.195 2.617 13.609 1 96.31 88 GLY A C 1
ATOM 683 O O . GLY A 1 88 ? -12.172 1.559 12.977 1 96.31 88 GLY A O 1
ATOM 684 N N . GLN A 1 89 ? -12.922 3.629 13.172 1 95.88 89 GLN A N 1
ATOM 685 C CA . GLN A 1 89 ? -13.906 3.49 12.102 1 95.88 89 GLN A CA 1
ATOM 686 C C . GLN A 1 89 ? -13.234 3.361 10.742 1 95.88 89 GLN A C 1
ATOM 688 O O . GLN A 1 89 ? -13.828 2.832 9.797 1 95.88 89 GLN A O 1
ATOM 693 N N . TRP A 1 90 ? -12.031 3.828 10.578 1 94.81 90 TRP A N 1
ATOM 694 C CA . TRP A 1 90 ? -11.312 3.727 9.312 1 94.81 90 TRP A CA 1
ATOM 695 C C . TRP A 1 90 ? -10.289 2.596 9.352 1 94.81 90 TRP A C 1
ATOM 697 O O . TRP A 1 90 ? -9.406 2.518 8.5 1 94.81 90 TRP A O 1
ATOM 707 N N . GLY A 1 91 ? -10.367 1.772 10.406 1 96.19 91 GLY A N 1
ATOM 708 C CA . GLY A 1 91 ? -9.469 0.635 10.523 1 96.19 91 GLY A CA 1
ATOM 709 C C . GLY A 1 91 ? -8.047 1.029 10.883 1 96.19 91 GLY A C 1
ATOM 710 O O . GLY A 1 91 ? -7.82 2.092 11.461 1 96.19 91 GLY A O 1
ATOM 711 N N . HIS A 1 92 ? -7.129 0.122 10.656 1 98.44 92 HIS A N 1
ATOM 712 C CA . HIS A 1 92 ? -5.707 0.326 10.906 1 98.44 92 HIS A CA 1
ATOM 713 C C . HIS A 1 92 ? -4.938 0.535 9.609 1 98.44 92 HIS A C 1
ATOM 715 O O . HIS A 1 92 ?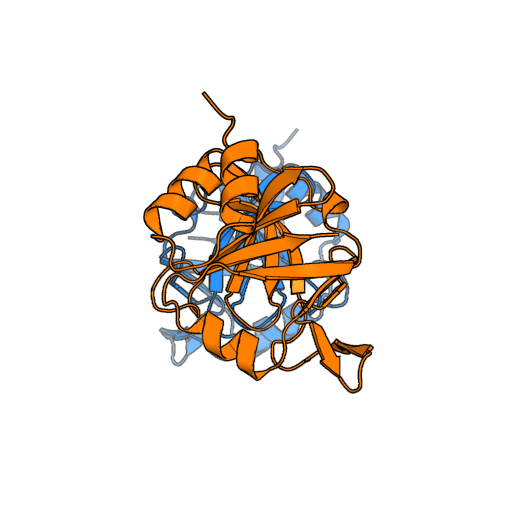 -5.531 0.851 8.578 1 98.44 92 HIS A O 1
ATOM 721 N N . ALA A 1 93 ? -3.643 0.521 9.75 1 98.81 93 ALA A N 1
ATOM 722 C CA . ALA A 1 93 ? -2.85 0.802 8.555 1 98.81 93 ALA A CA 1
ATOM 723 C C . ALA A 1 93 ? -1.463 0.172 8.656 1 98.81 93 ALA A C 1
ATOM 725 O O . ALA A 1 93 ? -1.084 -0.341 9.711 1 98.81 93 ALA A O 1
ATOM 726 N N . THR A 1 94 ? -0.767 0.136 7.574 1 98.81 94 THR A N 1
ATOM 727 C CA . THR A 1 94 ? 0.59 -0.371 7.406 1 98.81 94 THR A CA 1
ATOM 728 C C . THR A 1 94 ? 1.483 0.682 6.754 1 98.81 94 THR A C 1
ATOM 730 O O . THR A 1 94 ? 1.03 1.447 5.902 1 98.81 94 THR A O 1
ATOM 733 N N . VAL A 1 95 ? 2.762 0.733 7.133 1 98.94 95 VAL A N 1
ATOM 734 C CA . VAL A 1 95 ? 3.695 1.703 6.574 1 98.94 95 VAL A CA 1
ATOM 735 C C . VAL A 1 95 ? 4.684 0.995 5.648 1 98.94 95 VAL A C 1
ATOM 737 O O . VAL A 1 95 ? 5.195 -0.076 5.98 1 98.94 95 VAL A O 1
ATOM 740 N N . ARG A 1 96 ? 4.898 1.513 4.484 1 98.88 96 ARG A N 1
ATOM 741 C CA . ARG A 1 96 ? 5.824 1.016 3.477 1 98.88 96 ARG A CA 1
ATOM 742 C C . ARG A 1 96 ? 6.574 2.164 2.809 1 98.88 96 ARG A C 1
ATOM 744 O O . ARG A 1 96 ? 6.305 3.334 3.09 1 98.88 96 ARG A O 1
ATOM 751 N N . GLU A 1 97 ? 7.559 1.855 2.055 1 98.88 97 GLU A N 1
ATOM 752 C CA . GLU A 1 97 ? 8.195 2.795 1.137 1 98.88 97 GLU A CA 1
ATOM 753 C C . GLU A 1 97 ? 7.68 2.611 -0.287 1 98.88 97 GLU A C 1
ATOM 755 O O . GLU A 1 97 ? 7.723 1.506 -0.831 1 98.88 97 GLU A O 1
ATOM 760 N N . MET A 1 98 ? 7.203 3.67 -0.927 1 98.88 98 MET A N 1
ATOM 761 C CA . MET A 1 98 ? 6.508 3.629 -2.209 1 98.88 98 MET A CA 1
ATOM 762 C C . MET A 1 98 ? 6.824 4.867 -3.039 1 98.88 98 MET A C 1
ATOM 764 O O . MET A 1 98 ? 7.07 5.945 -2.488 1 98.88 98 MET A O 1
ATOM 768 N N . VAL A 1 99 ? 6.766 4.723 -4.336 1 98.81 99 VAL A N 1
ATOM 769 C CA . VAL A 1 99 ? 6.961 5.879 -5.203 1 98.81 99 VAL A CA 1
ATOM 770 C C . VAL A 1 99 ? 5.672 6.695 -5.273 1 98.81 99 VAL A C 1
ATOM 772 O O . VAL A 1 99 ? 4.594 6.145 -5.508 1 98.81 99 VAL A O 1
ATOM 775 N N . PHE A 1 100 ? 5.73 7.898 -5.016 1 98.69 100 PHE A N 1
ATOM 776 C CA . PHE A 1 100 ? 4.664 8.875 -5.219 1 98.69 100 PHE A CA 1
ATOM 777 C C . PHE A 1 100 ? 5.199 10.133 -5.887 1 98.69 100 PHE A C 1
ATOM 779 O O . PHE A 1 100 ? 6.129 10.766 -5.379 1 98.69 100 PHE A O 1
ATOM 786 N N . ARG A 1 101 ? 4.672 10.406 -7.098 1 98.25 101 ARG A N 1
ATOM 787 C CA . ARG A 1 101 ? 5.094 11.562 -7.887 1 98.25 101 ARG A CA 1
ATOM 788 C C . ARG A 1 101 ? 6.605 11.555 -8.102 1 98.25 101 ARG A C 1
ATOM 790 O O . ARG A 1 101 ? 7.273 12.562 -7.891 1 98.25 101 ARG A O 1
ATOM 797 N N . GLY A 1 102 ? 7.098 10.359 -8.352 1 97.56 102 GLY A N 1
ATOM 798 C CA . GLY A 1 102 ? 8.461 10.18 -8.82 1 97.56 102 GLY A CA 1
ATOM 799 C C . GLY A 1 102 ? 9.469 10.039 -7.695 1 97.56 102 GLY A C 1
ATOM 800 O O . GLY A 1 102 ? 10.664 9.859 -7.938 1 97.56 102 GLY A O 1
ATOM 801 N N . VAL A 1 103 ? 9.023 10.086 -6.484 1 98.5 103 VAL A N 1
ATOM 802 C CA . VAL A 1 103 ? 9.953 10.055 -5.359 1 98.5 103 VAL A CA 1
ATOM 803 C C . VAL A 1 103 ? 9.641 8.859 -4.461 1 98.5 103 VAL A C 1
ATOM 805 O O . VAL A 1 103 ? 8.484 8.664 -4.066 1 98.5 103 VAL A O 1
ATOM 808 N N . LEU A 1 104 ? 10.656 8.016 -4.234 1 98.56 104 LEU A N 1
ATOM 809 C CA . LEU A 1 104 ? 10.531 6.941 -3.26 1 98.56 104 LEU A CA 1
ATOM 810 C C . LEU A 1 104 ? 10.5 7.496 -1.84 1 98.56 104 LEU A C 1
ATOM 812 O O . LEU A 1 104 ? 11.461 8.133 -1.395 1 98.56 104 LEU A O 1
ATOM 816 N N . SER A 1 105 ? 9.367 7.305 -1.195 1 97.88 105 SER A N 1
ATOM 817 C CA . SER A 1 105 ? 9.195 7.824 0.157 1 97.88 105 SER A CA 1
ATOM 818 C C . SER A 1 105 ? 8.234 6.957 0.962 1 97.88 105 SER A C 1
ATOM 820 O O . SER A 1 105 ? 7.844 5.875 0.518 1 97.88 105 SER A O 1
ATOM 822 N N . THR A 1 106 ? 7.906 7.391 2.225 1 98.88 106 THR A N 1
ATOM 823 C CA . THR A 1 106 ? 7.086 6.641 3.17 1 98.88 106 THR A CA 1
ATOM 824 C C . THR A 1 106 ? 5.602 6.867 2.9 1 98.88 106 THR A C 1
ATOM 826 O O . THR A 1 106 ? 5.18 7.996 2.639 1 98.88 106 THR A O 1
ATOM 829 N N . VAL A 1 107 ? 4.836 5.797 2.91 1 98.94 107 VAL A N 1
ATOM 830 C CA . VAL A 1 107 ? 3.387 5.84 2.742 1 98.94 107 VAL A CA 1
ATOM 831 C C . VAL A 1 107 ? 2.713 5.027 3.846 1 98.94 107 VAL A C 1
ATOM 833 O O . VAL A 1 107 ? 3.225 3.984 4.258 1 98.94 107 VAL A O 1
ATOM 836 N N . MET A 1 108 ? 1.708 5.559 4.398 1 98.94 108 MET A N 1
ATOM 837 C CA . MET A 1 108 ? 0.777 4.801 5.23 1 98.94 108 MET A CA 1
ATOM 838 C C . MET A 1 108 ? -0.407 4.305 4.41 1 98.94 108 MET A C 1
ATOM 840 O O . MET A 1 108 ? -1.089 5.094 3.754 1 98.94 108 MET A O 1
ATOM 844 N N . ILE A 1 109 ? -0.613 3.02 4.391 1 98.94 109 ILE A N 1
ATOM 845 C CA . ILE A 1 109 ? -1.645 2.357 3.6 1 98.94 109 ILE A CA 1
ATOM 846 C C . ILE A 1 109 ? -2.754 1.854 4.52 1 98.94 109 ILE A C 1
ATOM 848 O O . ILE A 1 109 ? -2.51 1.034 5.406 1 98.94 109 ILE A O 1
ATOM 852 N N . TYR A 1 110 ? -3.982 2.373 4.336 1 98.75 110 TYR A N 1
ATOM 853 C CA . TYR A 1 110 ? -5.113 1.915 5.141 1 98.75 110 TYR A CA 1
ATOM 854 C C . TYR A 1 110 ? -5.461 0.469 4.812 1 98.75 110 TYR A C 1
ATOM 856 O O . TYR A 1 110 ? -5.48 0.078 3.641 1 98.75 110 TYR A O 1
ATOM 864 N N . ASP A 1 111 ? -5.762 -0.326 5.809 1 98.19 111 ASP A N 1
ATOM 865 C CA . ASP A 1 111 ? -5.969 -1.762 5.652 1 98.19 111 ASP A CA 1
ATOM 866 C C . ASP A 1 111 ? -7.27 -2.051 4.906 1 98.19 111 ASP A C 1
ATOM 868 O O . ASP A 1 111 ? -7.371 -3.045 4.188 1 98.19 111 ASP A O 1
ATOM 872 N N . ASP A 1 112 ? -8.258 -1.122 5.094 1 95.81 112 ASP A N 1
ATOM 873 C CA . ASP A 1 112 ? -9.586 -1.528 4.641 1 95.81 112 ASP A CA 1
ATOM 874 C C . ASP A 1 112 ? -10.203 -0.464 3.736 1 95.81 112 ASP A C 1
ATOM 876 O O . ASP A 1 112 ? -11.422 -0.44 3.541 1 95.81 112 ASP A O 1
ATOM 880 N N . ARG A 1 113 ? -9.383 0.435 3.23 1 96.75 113 ARG A N 1
ATOM 881 C CA . ARG A 1 113 ? -9.836 1.456 2.291 1 96.75 113 ARG A CA 1
ATOM 882 C C . ARG A 1 113 ? -8.711 1.845 1.329 1 96.75 113 ARG A C 1
ATOM 884 O O . ARG A 1 113 ? -7.543 1.874 1.711 1 96.75 113 ARG A O 1
ATOM 891 N N . PRO A 1 114 ? -9.062 2.145 0.09 1 98.06 114 PRO A N 1
ATOM 892 C CA . PRO A 1 114 ? -8.031 2.523 -0.887 1 98.06 114 PRO A CA 1
ATOM 893 C C . PRO A 1 114 ? -7.547 3.959 -0.706 1 98.06 114 PRO A C 1
ATOM 895 O O . PRO A 1 114 ? -7.75 4.801 -1.587 1 98.06 114 PRO A O 1
ATOM 898 N N . ILE A 1 115 ? -6.938 4.176 0.413 1 98.56 115 ILE A N 1
ATOM 899 C CA . ILE A 1 115 ? -6.395 5.477 0.79 1 98.56 115 ILE A CA 1
ATOM 900 C C . ILE A 1 115 ? -4.914 5.34 1.129 1 98.56 115 ILE A C 1
ATOM 902 O O . ILE A 1 115 ? -4.508 4.379 1.79 1 98.56 115 ILE A O 1
ATOM 906 N N . PHE A 1 116 ? -4.164 6.277 0.709 1 98.88 116 PHE A N 1
ATOM 907 C CA . PHE A 1 116 ? -2.727 6.359 0.935 1 98.88 116 PHE A CA 1
ATOM 908 C C . PHE A 1 116 ? -2.344 7.723 1.502 1 98.88 116 PHE A C 1
ATOM 910 O O . PHE A 1 116 ? -2.701 8.758 0.937 1 98.88 116 PHE A O 1
ATOM 917 N N . ASP A 1 117 ? -1.694 7.711 2.584 1 98.94 117 ASP A N 1
ATOM 918 C CA . ASP A 1 117 ? -1.041 8.914 3.088 1 98.94 117 ASP A CA 1
ATOM 919 C C . ASP A 1 117 ? 0.451 8.906 2.764 1 98.94 117 ASP A C 1
ATOM 921 O O . ASP A 1 117 ? 1.206 8.102 3.311 1 98.94 117 ASP A O 1
ATOM 925 N N . HIS A 1 118 ? 0.787 9.812 1.954 1 98.94 118 HIS A N 1
ATOM 926 C CA . HIS A 1 118 ? 2.193 9.953 1.6 1 98.94 118 HIS A CA 1
ATOM 927 C C . HIS A 1 118 ? 2.871 11.023 2.451 1 98.94 118 HIS A C 1
ATOM 929 O O . HIS A 1 118 ? 2.283 12.07 2.723 1 98.94 118 HIS A O 1
ATOM 935 N N . PHE A 1 119 ? 4.137 10.789 2.787 1 98.94 119 PHE A N 1
ATOM 936 C CA . PHE A 1 119 ? 4.812 11.688 3.711 1 98.94 119 PHE A CA 1
ATOM 937 C C . PHE A 1 119 ? 6.133 12.18 3.121 1 98.94 119 PHE A C 1
ATOM 939 O O . PHE A 1 119 ? 6.84 11.422 2.453 1 98.94 119 PHE A O 1
ATOM 946 N N . ARG A 1 120 ? 6.477 13.398 3.371 1 98.94 120 ARG A N 1
ATOM 947 C CA . ARG A 1 120 ? 7.773 14.008 3.1 1 98.94 120 ARG A CA 1
ATOM 948 C C . ARG A 1 120 ? 8.352 14.656 4.355 1 98.94 120 ARG A C 1
ATOM 950 O O . ARG A 1 120 ? 7.602 15.055 5.254 1 98.94 120 ARG A O 1
ATOM 957 N N . TYR A 1 121 ? 9.617 14.766 4.379 1 98.88 121 TYR A N 1
ATOM 958 C CA . TYR A 1 121 ? 10.344 15.258 5.547 1 98.88 121 TYR A CA 1
ATOM 959 C C . TYR A 1 121 ? 10.422 16.781 5.551 1 98.88 121 TYR A C 1
ATOM 961 O O . TYR A 1 121 ? 10.758 17.391 4.539 1 98.88 121 TYR A O 1
ATOM 969 N N . VAL A 1 122 ? 10.062 17.406 6.641 1 98.75 122 VAL A N 1
ATOM 970 C CA . VAL A 1 122 ? 10.289 18.828 6.84 1 98.75 122 VAL A CA 1
ATOM 971 C C . VAL A 1 122 ? 11.406 19.031 7.859 1 98.75 122 VAL A C 1
ATOM 973 O O . VAL A 1 122 ? 12.406 19.703 7.566 1 98.75 122 VAL A O 1
ATOM 976 N N . ASP A 1 123 ? 11.211 18.422 8.969 1 97.69 123 ASP A N 1
ATOM 977 C CA . ASP A 1 123 ? 12.234 18.297 10.008 1 97.69 123 ASP A CA 1
ATOM 978 C C . ASP A 1 123 ? 11.867 17.203 11 1 97.69 123 ASP A C 1
ATOM 980 O O . ASP A 1 123 ? 10.945 16.422 10.766 1 97.69 123 ASP A O 1
ATOM 984 N N . ASP A 1 124 ? 12.586 17.016 12.117 1 97.38 124 ASP A N 1
ATOM 985 C CA . ASP A 1 124 ? 12.43 15.883 13.031 1 97.38 124 ASP A CA 1
ATOM 986 C C . ASP A 1 124 ? 11.078 15.945 13.75 1 97.38 124 ASP A C 1
ATOM 988 O O . ASP A 1 124 ? 10.625 14.945 14.32 1 97.38 124 ASP A O 1
ATOM 992 N N . ASN A 1 125 ? 10.383 17.078 13.766 1 98.06 125 ASN A N 1
ATOM 993 C CA . ASN A 1 125 ? 9.156 17.25 14.539 1 98.06 125 ASN A CA 1
ATOM 994 C C . ASN A 1 125 ? 7.984 17.656 13.648 1 98.06 125 ASN A C 1
ATOM 996 O O . ASN A 1 125 ? 6.898 17.969 14.141 1 98.06 125 ASN A O 1
ATOM 1000 N N . LEU A 1 126 ? 8.211 17.766 12.391 1 98.81 126 LEU A N 1
ATOM 1001 C CA . LEU A 1 126 ? 7.188 18.156 11.43 1 98.81 126 LEU A CA 1
ATOM 1002 C C . LEU A 1 126 ? 7.32 17.375 10.133 1 98.81 126 LEU A C 1
ATOM 1004 O O . LEU A 1 126 ? 8.367 17.406 9.484 1 98.81 126 LEU A O 1
ATOM 1008 N N . VAL A 1 127 ? 6.234 16.703 9.789 1 98.81 127 VAL A N 1
ATOM 1009 C CA . VAL A 1 127 ? 6.176 15.906 8.578 1 98.81 127 VAL A CA 1
ATOM 1010 C C . VAL A 1 127 ? 5.004 16.359 7.707 1 98.81 127 VAL A C 1
ATOM 1012 O O . VAL A 1 127 ? 3.92 16.641 8.219 1 98.81 127 VAL A O 1
ATOM 1015 N N . ALA A 1 128 ? 5.266 16.5 6.426 1 98.94 128 ALA A N 1
ATOM 1016 C CA . ALA A 1 128 ? 4.215 16.844 5.469 1 98.94 128 ALA A CA 1
ATOM 1017 C C . ALA A 1 128 ? 3.465 15.602 5.008 1 98.94 128 ALA A C 1
ATOM 1019 O O . ALA A 1 128 ? 4.074 14.555 4.773 1 98.94 128 ALA A O 1
ATOM 1020 N N . GLY A 1 129 ? 2.168 15.703 4.887 1 98.94 129 GLY A N 1
ATOM 1021 C CA . GLY A 1 129 ? 1.356 14.578 4.449 1 98.94 129 GLY A CA 1
ATOM 1022 C C . GLY A 1 129 ? 0.402 14.938 3.324 1 98.94 129 GLY A C 1
ATOM 1023 O O . GLY A 1 129 ? -0.149 16.031 3.297 1 98.94 129 GLY A O 1
ATOM 1024 N N . VAL A 1 130 ? 0.192 14.031 2.377 1 98.88 130 VAL A N 1
ATOM 1025 C CA . VAL A 1 130 ? -0.82 14.086 1.326 1 98.88 130 VAL A CA 1
ATOM 1026 C C . VAL A 1 130 ? -1.654 12.812 1.343 1 98.88 130 VAL A C 1
ATOM 1028 O O . VAL A 1 130 ? -1.109 11.703 1.296 1 98.88 130 VAL A O 1
ATOM 1031 N N . MET A 1 131 ? -2.963 12.984 1.483 1 98.81 131 MET A N 1
ATOM 1032 C CA . MET A 1 131 ? -3.906 11.867 1.43 1 98.81 131 MET A CA 1
ATOM 1033 C C . MET A 1 131 ? -4.559 11.773 0.054 1 98.81 131 MET A C 1
ATOM 1035 O O . MET A 1 131 ? -5.121 12.758 -0.438 1 98.81 131 MET A O 1
ATOM 1039 N N . GLU A 1 132 ? -4.418 10.633 -0.586 1 98.62 132 GLU A N 1
ATOM 1040 C CA . GLU A 1 132 ? -5.004 10.398 -1.901 1 98.62 132 GLU A CA 1
ATOM 1041 C C . GLU A 1 132 ? -5.488 8.953 -2.041 1 98.62 132 GLU A C 1
ATOM 1043 O O . GLU A 1 132 ? -5.391 8.172 -1.096 1 98.62 132 GLU A O 1
ATOM 1048 N N . GLY A 1 133 ? -6.016 8.625 -3.223 1 98 133 GLY A N 1
ATOM 1049 C CA . GLY A 1 133 ? -6.516 7.293 -3.523 1 98 133 GLY A CA 1
ATOM 1050 C C . GLY A 1 133 ? -7.918 7.301 -4.102 1 98 133 GLY A C 1
ATOM 1051 O O . GLY A 1 133 ? -8.555 8.352 -4.188 1 98 133 GLY A O 1
ATOM 1052 N N . LYS A 1 134 ? -8.422 6.102 -4.34 1 97.5 134 LYS A N 1
ATOM 1053 C CA . LYS A 1 134 ? -9.695 5.93 -5.035 1 97.5 134 LYS A CA 1
ATOM 1054 C C . LYS A 1 134 ? -10.859 6.434 -4.184 1 97.5 134 LYS A C 1
ATOM 1056 O O . LYS A 1 134 ? -11.875 6.875 -4.719 1 97.5 134 LYS A O 1
ATOM 1061 N N . ALA A 1 135 ? -10.688 6.379 -2.934 1 96.38 135 ALA A N 1
ATOM 1062 C CA . ALA A 1 135 ? -11.773 6.727 -2.025 1 96.38 135 ALA A CA 1
ATOM 1063 C C . ALA A 1 135 ? -11.703 8.203 -1.626 1 96.38 135 ALA A C 1
ATOM 1065 O O . ALA A 1 135 ? -12.492 8.664 -0.805 1 96.38 135 ALA A O 1
ATOM 1066 N N . VAL A 1 136 ? -10.75 8.906 -2.145 1 97 136 VAL A N 1
ATOM 1067 C CA . VAL A 1 136 ? -10.578 10.32 -1.836 1 97 136 VAL A CA 1
ATOM 1068 C C . VAL A 1 136 ? -11.078 11.172 -3.004 1 97 136 VAL A C 1
ATOM 1070 O O . VAL A 1 136 ? -10.43 11.234 -4.051 1 97 136 VAL A O 1
ATOM 1073 N N . GLU A 1 137 ? -12.156 11.812 -2.805 1 95.81 137 GLU A N 1
ATOM 1074 C CA . GLU A 1 137 ? -12.75 12.641 -3.848 1 95.81 137 GLU A CA 1
ATOM 1075 C C . GLU A 1 137 ? -12.328 14.094 -3.707 1 95.81 137 GLU A C 1
ATOM 1077 O O . GLU A 1 137 ? -12.023 14.555 -2.605 1 95.81 137 GLU A O 1
ATOM 1082 N N . GLY A 1 138 ? -12.297 14.773 -4.836 1 95.25 138 GLY A N 1
ATOM 1083 C CA . GLY A 1 138 ? -12.055 16.203 -4.805 1 95.25 138 GLY A CA 1
ATOM 1084 C C . GLY A 1 138 ? -10.586 16.562 -4.82 1 95.25 138 GLY A C 1
ATOM 1085 O O . GLY A 1 138 ? -10.203 17.688 -4.445 1 95.25 138 GLY A O 1
ATOM 1086 N N . GLY A 1 139 ? -9.727 15.586 -5.148 1 96.62 139 GLY A N 1
ATOM 1087 C CA . GLY A 1 139 ? -8.297 15.852 -5.227 1 96.62 139 GLY A CA 1
ATOM 1088 C C . GLY A 1 139 ? -7.555 15.484 -3.955 1 96.62 139 GLY A C 1
ATOM 1089 O O . GLY A 1 139 ? -8.133 14.891 -3.039 1 96.62 139 GLY A O 1
ATOM 1090 N N . ASP A 1 140 ? -6.328 15.836 -3.887 1 98.44 140 ASP A N 1
ATOM 1091 C CA . ASP A 1 140 ? -5.453 15.508 -2.766 1 98.44 140 ASP A CA 1
ATOM 1092 C C . ASP A 1 140 ? -5.867 16.25 -1.503 1 98.44 140 ASP A C 1
ATOM 1094 O O . ASP A 1 140 ? -6.227 17.438 -1.565 1 98.44 140 ASP A O 1
ATOM 1098 N N . PHE A 1 141 ? -5.824 15.633 -0.42 1 98.75 141 PHE A N 1
ATOM 1099 C CA . PHE A 1 141 ? -6.004 16.266 0.879 1 98.75 141 PHE A CA 1
ATOM 1100 C C . PHE A 1 141 ? -4.664 16.484 1.567 1 98.75 141 PHE A C 1
ATOM 1102 O O . PHE A 1 141 ? -3.881 15.539 1.728 1 98.75 141 PHE A O 1
ATOM 1109 N N . TYR A 1 142 ? -4.402 17.703 1.991 1 98.88 142 TYR A N 1
ATOM 1110 C CA . TYR A 1 142 ? -3.102 18.078 2.537 1 98.88 142 TYR A CA 1
ATOM 1111 C C . TYR A 1 142 ? -3.17 18.234 4.051 1 98.88 142 TYR A C 1
ATOM 1113 O O . TYR A 1 142 ? -3.988 19 4.566 1 98.88 142 TYR A O 1
ATOM 1121 N N . PHE A 1 143 ? -2.338 17.562 4.715 1 98.88 143 PHE A N 1
ATOM 1122 C CA . PHE A 1 143 ? -2.27 17.578 6.172 1 98.88 143 PHE A CA 1
ATOM 1123 C C . PHE A 1 143 ? -0.821 17.562 6.645 1 98.88 143 PHE A C 1
ATOM 1125 O O . PHE A 1 143 ? 0.104 17.547 5.828 1 98.88 143 PHE A O 1
ATOM 1132 N N . TYR A 1 144 ? -0.626 17.641 7.941 1 98.94 144 TYR A N 1
ATOM 1133 C CA . TYR A 1 144 ? 0.716 17.562 8.5 1 98.94 144 TYR A CA 1
ATOM 1134 C C . TYR A 1 144 ? 0.69 16.906 9.883 1 98.94 144 TYR A C 1
ATOM 1136 O O . TYR A 1 144 ? -0.365 16.828 10.516 1 98.94 144 TYR A O 1
ATOM 1144 N N . LEU A 1 145 ? 1.78 16.391 10.273 1 98.94 145 LEU A N 1
ATOM 1145 C CA . LEU A 1 145 ? 1.97 15.797 11.594 1 98.94 145 LEU A CA 1
ATOM 1146 C C . LEU A 1 145 ? 3.08 16.516 12.352 1 98.94 145 LEU A C 1
ATOM 1148 O O . LEU A 1 145 ? 4.102 16.875 11.766 1 98.94 145 LEU A O 1
ATOM 1152 N N . THR A 1 146 ? 2.842 16.625 13.664 1 98.75 146 THR A N 1
ATOM 1153 C CA . THR A 1 146 ? 3.846 17.25 14.508 1 98.75 146 THR A CA 1
ATOM 1154 C C . THR A 1 146 ? 4.105 16.406 15.758 1 98.75 146 THR A C 1
ATOM 1156 O O . THR A 1 146 ? 3.254 15.617 16.172 1 98.75 146 THR A O 1
ATOM 1159 N N . ARG A 1 147 ? 5.316 16.453 16.312 1 95.38 147 ARG A 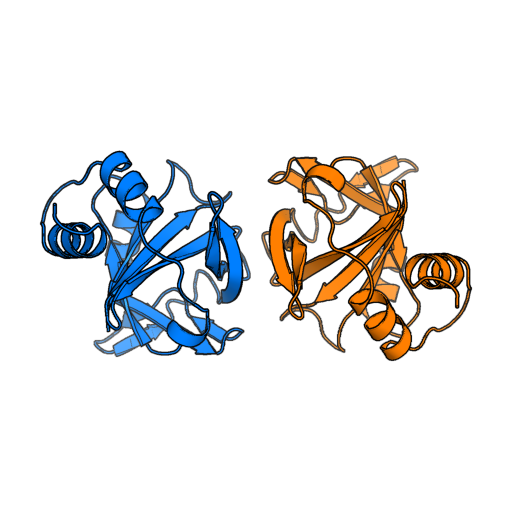N 1
ATOM 1160 C CA . ARG A 1 147 ? 5.672 15.844 17.594 1 95.38 147 ARG A CA 1
ATOM 1161 C C . ARG A 1 147 ? 6.324 16.875 18.516 1 95.38 147 ARG A C 1
ATOM 1163 O O . ARG A 1 147 ? 6.91 17.844 18.062 1 95.38 147 ARG A O 1
ATOM 1170 N N . MET B 1 1 ? 25.406 -22.141 -14.812 1 63.09 1 MET B N 1
ATOM 1171 C CA . MET B 1 1 ? 24.391 -22.094 -13.766 1 63.09 1 MET B CA 1
ATOM 1172 C C . MET B 1 1 ? 23.109 -21.422 -14.273 1 63.09 1 MET B C 1
ATOM 1174 O O . MET B 1 1 ? 23.172 -20.344 -14.875 1 63.09 1 MET B O 1
ATOM 1178 N N . THR B 1 2 ? 22 -22.156 -14.242 1 91.25 2 THR B N 1
ATOM 1179 C CA . THR B 1 2 ? 20.797 -21.641 -14.875 1 91.25 2 THR B CA 1
ATOM 1180 C C . THR B 1 2 ? 20.297 -20.391 -14.172 1 91.25 2 THR B C 1
ATOM 1182 O O . THR B 1 2 ? 20.547 -20.203 -12.977 1 91.25 2 THR B O 1
ATOM 1185 N N . SER B 1 3 ? 20.094 -19.406 -14.906 1 96.75 3 SER B N 1
ATOM 1186 C CA . SER B 1 3 ? 19.609 -18.141 -14.359 1 96.75 3 SER B CA 1
ATOM 1187 C C . SER B 1 3 ? 18.422 -18.359 -13.438 1 96.75 3 SER B C 1
ATOM 1189 O O . SER B 1 3 ? 17.797 -19.422 -13.469 1 96.75 3 SER B O 1
ATOM 1191 N N . ALA B 1 4 ? 18.234 -17.531 -12.492 1 97.94 4 ALA B N 1
ATOM 1192 C CA . ALA B 1 4 ? 17.062 -17.562 -11.633 1 97.94 4 ALA B CA 1
ATOM 1193 C C . ALA B 1 4 ? 15.781 -17.672 -12.461 1 97.94 4 ALA B C 1
ATOM 1195 O O . ALA B 1 4 ? 14.852 -18.406 -12.094 1 97.94 4 ALA B O 1
ATOM 1196 N N . ALA B 1 5 ? 15.766 -16.922 -13.586 1 98.06 5 ALA B N 1
ATOM 1197 C CA . ALA B 1 5 ? 14.609 -16.969 -14.469 1 98.06 5 ALA B CA 1
ATOM 1198 C C . ALA B 1 5 ? 14.375 -18.375 -15.016 1 98.06 5 ALA B C 1
ATOM 1200 O O . ALA B 1 5 ? 13.242 -18.859 -15.039 1 98.06 5 ALA B O 1
ATOM 1201 N N . GLU B 1 6 ? 15.391 -19.031 -15.438 1 97.88 6 GLU B N 1
ATOM 1202 C CA . GLU B 1 6 ? 15.281 -20.375 -15.969 1 97.88 6 GLU B CA 1
ATOM 1203 C C . GLU B 1 6 ? 14.836 -21.359 -14.898 1 97.88 6 GLU B C 1
ATOM 1205 O O . GLU B 1 6 ? 14.016 -22.25 -15.156 1 97.88 6 GLU B O 1
ATOM 1210 N N . GLN B 1 7 ? 15.414 -21.203 -13.758 1 98 7 GLN B N 1
ATOM 1211 C CA . GLN B 1 7 ? 15.023 -22.047 -12.641 1 98 7 GLN B CA 1
ATOM 1212 C C . GLN B 1 7 ? 13.547 -21.859 -12.289 1 98 7 GLN B C 1
ATOM 1214 O O . GLN B 1 7 ? 12.836 -22.812 -12.008 1 98 7 GLN B O 1
ATOM 1219 N N . TYR B 1 8 ? 13.117 -20.609 -12.297 1 98.44 8 TYR B N 1
ATOM 1220 C CA . TYR B 1 8 ? 11.727 -20.297 -11.984 1 98.44 8 TYR B CA 1
ATOM 1221 C C . TYR B 1 8 ? 10.789 -20.906 -13.023 1 98.44 8 TYR B C 1
ATOM 1223 O O . TYR B 1 8 ? 9.75 -21.469 -12.672 1 98.44 8 TYR B O 1
ATOM 1231 N N . ARG B 1 9 ? 11.133 -20.797 -14.32 1 97.69 9 ARG B N 1
ATOM 1232 C CA . ARG B 1 9 ? 10.344 -21.375 -15.391 1 97.69 9 ARG B CA 1
ATOM 1233 C C . ARG B 1 9 ? 10.203 -22.891 -15.211 1 97.69 9 ARG B C 1
ATOM 1235 O O . ARG B 1 9 ? 9.117 -23.453 -15.414 1 97.69 9 ARG B O 1
ATOM 1242 N N . THR B 1 10 ? 11.312 -23.469 -14.836 1 96.62 10 THR B N 1
ATOM 1243 C CA . THR B 1 10 ? 11.297 -24.906 -14.617 1 96.62 10 THR B CA 1
ATOM 1244 C C . THR B 1 10 ? 10.359 -25.266 -13.461 1 96.62 10 THR B C 1
ATOM 1246 O O . THR B 1 10 ? 9.602 -26.234 -13.555 1 96.62 10 THR B O 1
ATOM 1249 N N . LEU B 1 11 ? 10.375 -24.547 -12.414 1 97.19 11 LEU B N 1
ATOM 1250 C CA . LEU B 1 11 ? 9.539 -24.797 -11.25 1 97.19 11 LEU B CA 1
ATOM 1251 C C . LEU B 1 11 ? 8.055 -24.672 -11.602 1 97.19 11 LEU B C 1
ATOM 1253 O O . LEU B 1 11 ? 7.227 -25.438 -11.102 1 97.19 11 LEU B O 1
ATOM 1257 N N . VAL B 1 12 ? 7.707 -23.688 -12.422 1 97.75 12 VAL B N 1
ATOM 1258 C CA . VAL B 1 12 ? 6.328 -23.453 -12.844 1 97.75 12 VAL B CA 1
ATOM 1259 C C . VAL B 1 12 ? 5.793 -24.688 -13.578 1 97.75 12 VAL B C 1
ATOM 1261 O O . VAL B 1 12 ? 4.598 -24.984 -13.508 1 97.75 12 VAL B O 1
ATOM 1264 N N . GLN B 1 13 ? 6.695 -25.438 -14.148 1 95.75 13 GLN B N 1
ATOM 1265 C CA . GLN B 1 13 ? 6.305 -26.594 -14.945 1 95.75 13 GLN B CA 1
ATOM 1266 C C . GLN B 1 13 ? 6.328 -27.875 -14.109 1 95.75 13 GLN B C 1
ATOM 1268 O O . GLN B 1 13 ? 5.898 -28.922 -14.57 1 95.75 13 GLN B O 1
ATOM 1273 N N . THR B 1 14 ? 6.871 -27.719 -12.953 1 90.38 14 THR B N 1
ATOM 1274 C CA . THR B 1 14 ? 7.043 -28.906 -12.125 1 90.38 14 THR B CA 1
ATOM 1275 C C . THR B 1 14 ? 5.816 -29.141 -11.242 1 90.38 14 THR B C 1
ATOM 1277 O O . THR B 1 14 ? 5.301 -28.188 -10.633 1 90.38 14 THR B O 1
ATOM 1280 N N . LYS B 1 15 ? 5.336 -30.297 -11.258 1 90 15 LYS B N 1
ATOM 1281 C CA . LYS B 1 15 ? 4.211 -30.672 -10.406 1 90 15 LYS B CA 1
ATOM 1282 C C . LYS B 1 15 ? 4.691 -31.125 -9.023 1 90 15 LYS B C 1
ATOM 1284 O O . LYS B 1 15 ? 5.809 -31.625 -8.883 1 90 15 LYS B O 1
ATOM 1289 N N . GLY B 1 16 ? 3.877 -30.906 -8.102 1 92.94 16 GLY B N 1
ATOM 1290 C CA . GLY B 1 16 ? 4.18 -31.359 -6.754 1 92.94 16 GLY B CA 1
ATOM 1291 C C . GLY B 1 16 ? 4.48 -30.234 -5.789 1 92.94 16 GLY B C 1
ATOM 1292 O O . GLY B 1 16 ? 4.469 -29.062 -6.172 1 92.94 16 GLY B O 1
ATOM 1293 N N . LYS B 1 17 ? 4.805 -30.688 -4.547 1 96 17 LYS B N 1
ATOM 1294 C CA . LYS B 1 17 ? 5.062 -29.719 -3.484 1 96 17 LYS B CA 1
ATOM 1295 C C . LYS B 1 17 ? 6.426 -29.047 -3.66 1 96 17 LYS B C 1
ATOM 1297 O O . LYS B 1 17 ? 7.398 -29.719 -4.031 1 96 17 LYS B O 1
ATOM 1302 N N . VAL B 1 18 ? 6.48 -27.812 -3.463 1 97.31 18 VAL B N 1
ATOM 1303 C CA . VAL B 1 18 ? 7.723 -27.047 -3.502 1 97.31 18 VAL B CA 1
ATOM 1304 C C . VAL B 1 18 ? 7.961 -26.391 -2.146 1 97.31 18 VAL B C 1
ATOM 1306 O O . VAL B 1 18 ? 7.035 -25.844 -1.538 1 97.31 18 VAL B O 1
ATOM 1309 N N . ALA B 1 19 ? 9.156 -26.484 -1.614 1 97.19 19 ALA B N 1
ATOM 1310 C CA . ALA B 1 19 ? 9.5 -25.828 -0.355 1 97.19 19 ALA B CA 1
ATOM 1311 C C . ALA B 1 19 ? 9.414 -24.312 -0.485 1 97.19 19 ALA B C 1
ATOM 1313 O O . ALA B 1 19 ? 10 -23.719 -1.399 1 97.19 19 ALA B O 1
ATOM 1314 N N . PRO B 1 20 ? 8.75 -23.656 0.411 1 97.38 20 PRO B N 1
ATOM 1315 C CA . PRO B 1 20 ? 8.656 -22.203 0.357 1 97.38 20 PRO B CA 1
ATOM 1316 C C . PRO B 1 20 ? 10.023 -21.531 0.284 1 97.38 20 PRO B C 1
ATOM 1318 O O . PRO B 1 20 ? 10.172 -20.5 -0.393 1 97.38 20 PRO B O 1
ATOM 1321 N N . ALA B 1 21 ? 10.984 -22.047 0.966 1 97.94 21 ALA B N 1
ATOM 1322 C CA . ALA B 1 21 ? 12.32 -21.453 0.992 1 97.94 21 ALA B CA 1
ATOM 1323 C C . ALA B 1 21 ? 12.922 -21.406 -0.408 1 97.94 21 ALA B C 1
ATOM 1325 O O . ALA B 1 21 ? 13.648 -20.469 -0.741 1 97.94 21 ALA B O 1
ATOM 1326 N N . THR B 1 22 ? 12.688 -22.406 -1.168 1 97.88 22 THR B N 1
ATOM 1327 C CA . THR B 1 22 ? 13.172 -22.438 -2.545 1 97.88 22 THR B CA 1
ATOM 1328 C C . THR B 1 22 ? 12.562 -21.297 -3.35 1 97.88 22 THR B C 1
ATOM 1330 O O . THR B 1 22 ? 13.281 -20.562 -4.043 1 97.88 22 THR B O 1
ATOM 1333 N N . LEU B 1 23 ? 11.297 -21.109 -3.229 1 98.31 23 LEU B N 1
ATOM 1334 C CA . LEU B 1 23 ? 10.586 -20.062 -3.951 1 98.31 23 LEU B CA 1
ATOM 1335 C C . LEU B 1 23 ? 11.031 -18.688 -3.475 1 98.31 23 LEU B C 1
ATOM 1337 O O . LEU B 1 23 ? 11.227 -17.781 -4.285 1 98.31 23 LEU B O 1
ATOM 1341 N N . SER B 1 24 ? 11.172 -18.562 -2.182 1 98.5 24 SER B N 1
ATOM 1342 C CA . SER B 1 24 ? 11.609 -17.312 -1.594 1 98.5 24 SER B CA 1
ATOM 1343 C C . SER B 1 24 ? 12.977 -16.891 -2.131 1 98.5 24 SER B C 1
ATOM 1345 O O . SER B 1 24 ? 13.1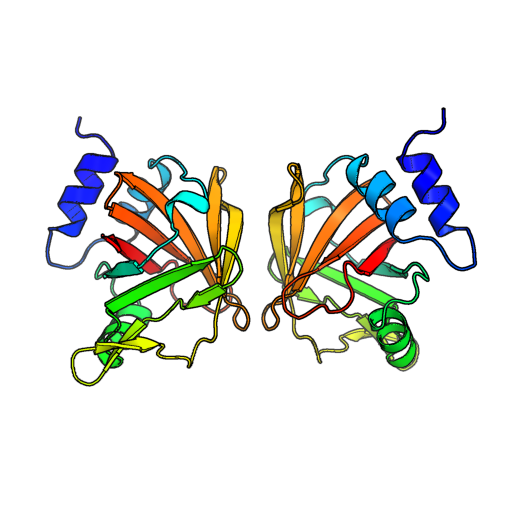72 -15.742 -2.533 1 98.5 24 SER B O 1
ATOM 1347 N N . ASN B 1 25 ? 13.875 -17.812 -2.131 1 98.31 25 ASN B N 1
ATOM 1348 C CA . ASN B 1 25 ? 15.227 -17.547 -2.602 1 98.31 25 ASN B CA 1
ATOM 1349 C C . ASN B 1 25 ? 15.242 -17.172 -4.078 1 98.31 25 ASN B C 1
ATOM 1351 O O . ASN B 1 25 ? 15.961 -16.25 -4.48 1 98.31 25 ASN B O 1
ATOM 1355 N N . LEU B 1 26 ? 14.539 -17.891 -4.824 1 98.44 26 LEU B N 1
ATOM 1356 C CA . LEU B 1 26 ? 14.492 -17.609 -6.258 1 98.44 26 LEU B CA 1
ATOM 1357 C C . LEU B 1 26 ? 13.852 -16.25 -6.527 1 98.44 26 LEU B C 1
ATOM 1359 O O . LEU B 1 26 ? 14.367 -15.469 -7.328 1 98.44 26 LEU B O 1
ATOM 1363 N N . PHE B 1 27 ? 12.75 -16 -5.914 1 98.81 27 PHE B N 1
ATOM 1364 C CA . PHE B 1 27 ? 12.062 -14.727 -6.059 1 98.81 27 PHE B CA 1
ATOM 1365 C C . PHE B 1 27 ? 13.016 -13.562 -5.805 1 98.81 27 PHE B C 1
ATOM 1367 O O . PHE B 1 27 ? 13.023 -12.586 -6.555 1 98.81 27 PHE B O 1
ATOM 1374 N N . ASP B 1 28 ? 13.836 -13.641 -4.801 1 98.69 28 ASP B N 1
ATOM 1375 C CA . ASP B 1 28 ? 14.727 -12.57 -4.375 1 98.69 28 ASP B CA 1
ATOM 1376 C C . ASP B 1 28 ? 15.812 -12.312 -5.41 1 98.69 28 ASP B C 1
ATOM 1378 O O . ASP B 1 28 ? 16.469 -11.266 -5.387 1 98.69 28 ASP B O 1
ATOM 1382 N N . GLN B 1 29 ? 16 -13.242 -6.289 1 98.75 29 GLN B N 1
ATOM 1383 C CA . GLN B 1 29 ? 17.047 -13.117 -7.301 1 98.75 29 GLN B CA 1
ATOM 1384 C C . GLN B 1 29 ? 16.484 -12.539 -8.594 1 98.75 29 GLN B C 1
ATOM 1386 O O . GLN B 1 29 ? 17.25 -12.164 -9.492 1 98.75 29 GLN B O 1
ATOM 1391 N N . LEU B 1 30 ? 15.203 -12.5 -8.711 1 98.88 30 LEU B N 1
ATOM 1392 C CA . LEU B 1 30 ? 14.57 -12.016 -9.93 1 98.88 30 LEU B CA 1
ATOM 1393 C C . LEU B 1 30 ? 14.57 -10.492 -9.969 1 98.88 30 LEU B C 1
ATOM 1395 O O . LEU B 1 30 ? 14.406 -9.836 -8.938 1 98.88 30 LEU B O 1
ATOM 1399 N N . PRO B 1 31 ? 14.75 -9.914 -11.141 1 98.69 31 PRO B N 1
ATOM 1400 C CA . PRO B 1 31 ? 14.75 -8.461 -11.266 1 98.69 31 PRO B CA 1
ATOM 1401 C C . PRO B 1 31 ? 13.359 -7.852 -11.102 1 98.69 31 PRO B C 1
ATOM 1403 O O . PRO B 1 31 ? 12.352 -8.555 -11.219 1 98.69 31 PRO B O 1
ATOM 1406 N N . PRO B 1 32 ? 13.32 -6.602 -10.773 1 98.75 32 PRO B N 1
ATOM 1407 C CA . PRO B 1 32 ? 12.023 -5.918 -10.688 1 98.75 32 PRO B CA 1
ATOM 1408 C C . PRO B 1 32 ? 11.336 -5.77 -12.039 1 98.75 32 PRO B C 1
ATOM 1410 O O . PRO B 1 32 ? 11.984 -5.922 -13.086 1 98.75 32 PRO B O 1
ATOM 1413 N N . LEU B 1 33 ? 10.125 -5.52 -12.047 1 98.06 33 LEU B N 1
ATOM 1414 C CA . LEU B 1 33 ? 9.406 -5.027 -13.219 1 98.06 33 LEU B CA 1
ATOM 1415 C C . LEU B 1 33 ? 8.648 -3.746 -12.898 1 98.06 33 LEU B C 1
ATOM 1417 O O . LEU B 1 33 ? 8.375 -3.461 -11.727 1 98.06 33 LEU B O 1
ATOM 1421 N N . LYS B 1 34 ? 8.25 -2.998 -13.938 1 98.44 34 LYS B N 1
ATOM 1422 C CA . LYS B 1 34 ? 7.508 -1.75 -13.805 1 98.44 34 LYS B CA 1
ATOM 1423 C C . LYS B 1 34 ? 6 -1.996 -13.859 1 98.44 34 LYS B C 1
ATOM 1425 O O . LYS B 1 34 ? 5.547 -2.941 -14.508 1 98.44 34 LYS B O 1
ATOM 1430 N N . PRO B 1 35 ? 5.215 -1.173 -13.219 1 98.69 35 PRO B N 1
ATOM 1431 C CA . PRO B 1 35 ? 3.764 -1.345 -13.141 1 98.69 35 PRO B CA 1
ATOM 1432 C C . PRO B 1 35 ? 3.117 -1.522 -14.516 1 98.69 35 PRO B C 1
ATOM 1434 O O . PRO B 1 35 ? 2.236 -2.371 -14.68 1 98.69 35 PRO B O 1
ATOM 1437 N N . GLU B 1 36 ? 3.553 -0.742 -15.477 1 98.25 36 GLU B N 1
ATOM 1438 C CA . GLU B 1 36 ? 2.926 -0.747 -16.797 1 98.25 36 GLU B CA 1
ATOM 1439 C C . GLU B 1 36 ? 3.074 -2.107 -17.469 1 98.25 36 GLU B C 1
ATOM 1441 O O . GLU B 1 36 ? 2.287 -2.457 -18.344 1 98.25 36 GLU B O 1
ATOM 1446 N N . GLN B 1 37 ? 4.039 -2.914 -17.062 1 98.25 37 GLN B N 1
ATOM 1447 C CA . GLN B 1 37 ? 4.285 -4.23 -17.641 1 98.25 37 GLN B CA 1
ATOM 1448 C C . GLN B 1 37 ? 3.213 -5.227 -17.219 1 98.25 37 GLN B C 1
ATOM 1450 O O . GLN B 1 37 ? 3.088 -6.305 -17.812 1 98.25 37 GLN B O 1
ATOM 1455 N N . LEU B 1 38 ? 2.424 -4.887 -16.188 1 98.31 38 LEU B N 1
ATOM 1456 C CA . LEU B 1 38 ? 1.399 -5.793 -15.672 1 98.31 38 LEU B CA 1
ATOM 1457 C C . LEU B 1 38 ? 0.068 -5.559 -16.375 1 98.31 38 LEU B C 1
ATOM 1459 O O . LEU B 1 38 ? -0.854 -6.367 -16.266 1 98.31 38 LEU B O 1
ATOM 1463 N N . LEU B 1 39 ? -0.066 -4.453 -17.078 1 98.56 39 LEU B N 1
ATOM 1464 C CA . LEU B 1 39 ? -1.358 -4.105 -17.656 1 98.56 39 LEU B CA 1
ATOM 1465 C C . LEU B 1 39 ? -1.832 -5.191 -18.625 1 98.56 39 LEU B C 1
ATOM 1467 O O . LEU B 1 39 ? -1.034 -5.75 -19.375 1 98.56 39 LEU B O 1
ATOM 1471 N N . GLY B 1 40 ? -3.084 -5.504 -18.578 1 98.38 40 GLY B N 1
ATOM 1472 C CA . GLY B 1 40 ? -3.691 -6.551 -19.391 1 98.38 40 GLY B CA 1
ATOM 1473 C C . GLY B 1 40 ? -4.219 -7.711 -18.562 1 98.38 40 GLY B C 1
ATOM 1474 O O . GLY B 1 40 ? -4.297 -7.625 -17.344 1 98.38 40 GLY B O 1
ATOM 1475 N N . SER B 1 41 ? -4.664 -8.75 -19.266 1 98.5 41 SER B N 1
ATOM 1476 C CA . SER B 1 41 ? -5.219 -9.945 -18.625 1 98.5 41 SER B CA 1
ATOM 1477 C C . SER B 1 41 ? -4.156 -11.023 -18.469 1 98.5 41 SER B C 1
ATOM 1479 O O . SER B 1 41 ? -3.428 -11.336 -19.422 1 98.5 41 SER B O 1
ATOM 1481 N N . TRP B 1 42 ? -4.086 -11.539 -17.266 1 98.81 42 TRP B N 1
ATOM 1482 C CA . TRP B 1 42 ? -3.123 -12.586 -16.953 1 98.81 42 TRP B CA 1
ATOM 1483 C C . TRP B 1 42 ? -3.832 -13.844 -16.438 1 98.81 42 TRP B C 1
ATOM 1485 O O . TRP B 1 42 ? -4.801 -13.75 -15.688 1 98.81 42 TRP B O 1
ATOM 1495 N N . ASN B 1 43 ? -3.359 -14.977 -16.875 1 98.75 43 ASN B N 1
ATOM 1496 C CA . ASN B 1 43 ? -3.721 -16.25 -16.25 1 98.75 43 ASN B CA 1
ATOM 1497 C C . ASN B 1 43 ? -2.889 -16.516 -14.992 1 98.75 43 ASN B C 1
ATOM 1499 O O . ASN B 1 43 ? -1.722 -16.125 -14.93 1 98.75 43 ASN B O 1
ATOM 1503 N N . GLY B 1 44 ? -3.531 -17.188 -14.07 1 98.5 44 GLY B N 1
ATOM 1504 C CA . GLY B 1 44 ? -2.84 -17.375 -12.805 1 98.5 44 GLY B CA 1
ATOM 1505 C C . GLY B 1 44 ? -2.617 -18.828 -12.453 1 98.5 44 GLY B C 1
ATOM 1506 O O . GLY B 1 44 ? -3.445 -19.688 -12.773 1 98.5 44 GLY B O 1
ATOM 1507 N N . GLY B 1 45 ? -1.511 -19.078 -11.773 1 98.19 45 GLY B N 1
ATOM 1508 C CA . GLY B 1 45 ? -1.188 -20.312 -11.086 1 98.19 45 GLY B CA 1
ATOM 1509 C C . GLY B 1 45 ? -0.457 -20.109 -9.773 1 98.19 45 GLY B C 1
ATOM 1510 O O . GLY B 1 45 ? -0.073 -18.984 -9.445 1 98.19 45 GLY B O 1
ATOM 1511 N N . PHE B 1 46 ? -0.367 -21.141 -9.023 1 98.44 46 PHE B N 1
ATOM 1512 C CA . PHE B 1 46 ? 0.349 -21.031 -7.754 1 98.44 46 PHE B CA 1
ATOM 1513 C C . PHE B 1 46 ? 1.095 -22.328 -7.438 1 98.44 46 PHE B C 1
ATOM 1515 O O . PHE B 1 46 ? 0.819 -23.359 -8.031 1 98.44 46 PHE B O 1
ATOM 1522 N N . PHE B 1 47 ? 2.053 -22.188 -6.559 1 98.44 47 PHE B N 1
ATOM 1523 C CA . PHE B 1 47 ? 2.859 -23.344 -6.148 1 98.44 47 PHE B CA 1
ATOM 1524 C C . PHE B 1 47 ? 2.244 -24.031 -4.934 1 98.44 47 PHE B C 1
ATOM 1526 O O . PHE B 1 47 ? 1.766 -23.359 -4.012 1 98.44 47 PHE B O 1
ATOM 1533 N N . ASP B 1 48 ? 2.256 -25.328 -4.973 1 97.25 48 ASP B N 1
ATOM 1534 C CA . ASP B 1 48 ? 1.802 -26.094 -3.812 1 97.25 48 ASP B CA 1
ATOM 1535 C C . ASP B 1 48 ? 2.857 -26.078 -2.709 1 97.25 48 ASP B C 1
ATOM 1537 O O . ASP B 1 48 ? 3.764 -26.922 -2.707 1 97.25 48 ASP B O 1
ATOM 1541 N N . THR B 1 49 ? 2.686 -25.203 -1.737 1 97.12 49 THR B N 1
ATOM 1542 C CA . THR B 1 49 ? 3.572 -25.125 -0.582 1 97.12 49 THR B CA 1
ATOM 1543 C C . THR B 1 49 ? 2.857 -25.594 0.681 1 97.12 49 THR B C 1
ATOM 1545 O O . THR B 1 49 ? 3.438 -25.578 1.769 1 97.12 49 THR B O 1
ATOM 1548 N N . GLY B 1 50 ? 1.588 -25.953 0.513 1 95.94 50 GLY B N 1
ATOM 1549 C CA . GLY B 1 50 ? 0.761 -26.266 1.665 1 95.94 50 GLY B CA 1
ATOM 1550 C C . GLY B 1 50 ? 0.07 -25.062 2.26 1 95.94 50 GLY B C 1
ATOM 1551 O O . GLY B 1 50 ? -0.64 -25.172 3.262 1 95.94 50 GLY B O 1
ATOM 1552 N N . HIS B 1 51 ? 0.202 -23.922 1.674 1 97.38 51 HIS B N 1
ATOM 1553 C CA . HIS B 1 51 ? -0.414 -22.703 2.164 1 97.38 51 HIS B CA 1
ATOM 1554 C C . HIS B 1 51 ? -1.932 -22.75 2.031 1 97.38 51 HIS B C 1
ATOM 1556 O O . HIS B 1 51 ? -2.455 -23.234 1.022 1 97.38 51 HIS B O 1
ATOM 1562 N N . SER B 1 52 ? -2.66 -22.172 2.939 1 96.62 52 SER B N 1
ATOM 1563 C CA . SER B 1 52 ? -4.109 -22.297 3.051 1 96.62 52 SER B CA 1
ATOM 1564 C C . SER B 1 52 ? -4.82 -21.531 1.939 1 96.62 52 SER B C 1
ATOM 1566 O O . SER B 1 52 ? -5.961 -21.844 1.597 1 96.62 52 SER B O 1
ATOM 1568 N N . VAL B 1 53 ? -4.172 -20.594 1.298 1 97.38 53 VAL B N 1
ATOM 1569 C CA . VAL B 1 53 ? -4.773 -19.812 0.232 1 97.38 53 VAL B CA 1
ATOM 1570 C C . VAL B 1 53 ? -5 -20.688 -0.999 1 97.38 53 VAL B C 1
ATOM 1572 O O . VAL B 1 53 ? -5.973 -20.484 -1.731 1 97.38 53 VAL B O 1
ATOM 1575 N N . GLY B 1 54 ? -4.141 -21.609 -1.201 1 96.75 54 GLY B N 1
ATOM 1576 C CA . GLY B 1 54 ? -4.199 -22.469 -2.369 1 96.75 54 GLY B CA 1
ATOM 1577 C C . GLY B 1 54 ? -5.547 -23.141 -2.551 1 96.75 54 GLY B C 1
ATOM 1578 O O . GLY B 1 54 ? -6.234 -22.906 -3.547 1 96.75 54 GLY B O 1
ATOM 1579 N N . PRO B 1 55 ? -5.941 -23.906 -1.53 1 96.69 55 PRO B N 1
ATOM 1580 C CA . PRO B 1 55 ? -7.242 -24.578 -1.609 1 96.69 55 PRO B CA 1
ATOM 1581 C C . PRO B 1 55 ? -8.398 -23.609 -1.828 1 96.69 55 PRO B C 1
ATOM 1583 O O . PRO B 1 55 ? -9.375 -23.938 -2.504 1 96.69 55 PRO B O 1
ATOM 1586 N N . THR B 1 56 ? -8.328 -22.438 -1.275 1 96 56 THR B N 1
ATOM 1587 C CA . THR B 1 56 ? -9.359 -21.438 -1.492 1 96 56 THR B CA 1
ATOM 1588 C C . THR B 1 56 ? -9.422 -21.031 -2.965 1 96 56 THR B C 1
ATOM 1590 O O . THR B 1 56 ? -10.508 -20.984 -3.551 1 96 56 THR B O 1
ATOM 1593 N N . LEU B 1 57 ? -8.305 -20.766 -3.564 1 97.38 57 LEU B N 1
ATOM 1594 C CA . LEU B 1 57 ? -8.25 -20.375 -4.969 1 97.38 57 LEU B CA 1
ATOM 1595 C C . LEU B 1 57 ? -8.758 -21.484 -5.871 1 97.38 57 LEU B C 1
ATOM 1597 O O . LEU B 1 57 ? -9.43 -21.234 -6.867 1 97.38 57 LEU B O 1
ATOM 1601 N N . GLN B 1 58 ? -8.414 -22.703 -5.496 1 96.5 58 GLN B N 1
ATOM 1602 C CA . GLN B 1 58 ? -8.922 -23.844 -6.246 1 96.5 58 GLN B CA 1
ATOM 1603 C C . GLN B 1 58 ? -10.445 -23.922 -6.168 1 96.5 58 GLN B C 1
ATOM 1605 O O . GLN B 1 58 ? -11.117 -24.109 -7.184 1 96.5 58 GLN B O 1
ATOM 1610 N N . ARG B 1 59 ? -10.953 -23.734 -4.992 1 96.56 59 ARG B N 1
ATOM 1611 C CA . ARG B 1 59 ? -12.383 -23.859 -4.738 1 96.56 59 ARG B CA 1
ATOM 1612 C C . ARG B 1 59 ? -13.172 -22.828 -5.523 1 96.56 59 ARG B C 1
ATOM 1614 O O . ARG B 1 59 ? -14.219 -23.141 -6.102 1 96.56 59 ARG B O 1
ATOM 1621 N N . ILE B 1 60 ? -12.703 -21.656 -5.656 1 96.44 60 ILE B N 1
ATOM 1622 C CA . ILE B 1 60 ? -13.477 -20.578 -6.285 1 96.44 60 ILE B CA 1
ATOM 1623 C C . ILE B 1 60 ? -13.227 -20.594 -7.793 1 96.44 60 ILE B C 1
ATOM 1625 O O . ILE B 1 60 ? -13.844 -19.812 -8.531 1 96.44 60 ILE B O 1
ATOM 1629 N N . GLY B 1 61 ? -12.289 -21.422 -8.219 1 96.94 61 GLY B N 1
ATOM 1630 C CA . GLY B 1 61 ? -11.977 -21.5 -9.633 1 96.94 61 GLY B CA 1
ATOM 1631 C C . GLY B 1 61 ? -11.172 -20.312 -10.133 1 96.94 61 GLY B C 1
ATOM 1632 O O . GLY B 1 61 ? -11.461 -19.766 -11.203 1 96.94 61 GLY B O 1
ATOM 1633 N N . TRP B 1 62 ? -10.258 -19.875 -9.305 1 98.38 62 TRP B N 1
ATOM 1634 C CA . TRP B 1 62 ? -9.398 -18.75 -9.68 1 98.38 62 TRP B CA 1
ATOM 1635 C C . TRP B 1 62 ? -8.617 -19.062 -10.953 1 98.38 62 TRP B C 1
ATOM 1637 O O . TRP B 1 62 ? -7.996 -20.125 -11.062 1 98.38 62 TRP B O 1
ATOM 1647 N N . ILE B 1 63 ? -8.594 -18.016 -11.922 1 98.5 63 ILE B N 1
ATOM 1648 C CA . ILE B 1 63 ? -7.879 -18.297 -13.164 1 98.5 63 ILE B CA 1
ATOM 1649 C C . ILE B 1 63 ? -6.969 -17.125 -13.516 1 98.5 63 ILE B C 1
ATOM 1651 O O . ILE B 1 63 ? -6.312 -17.125 -14.555 1 98.5 63 ILE B O 1
ATOM 1655 N N . GLY B 1 64 ? -6.984 -16.078 -12.664 1 98.69 64 GLY B N 1
ATOM 1656 C CA . GLY B 1 64 ? -6.02 -15.047 -12.977 1 98.69 64 GLY B CA 1
ATOM 1657 C C . GLY B 1 64 ? -6.398 -13.688 -12.422 1 98.69 64 GLY B C 1
ATOM 1658 O O . GLY B 1 64 ? -7.121 -13.602 -11.422 1 98.69 64 GLY B O 1
ATOM 1659 N N . LYS B 1 65 ? -5.848 -12.648 -12.977 1 98.88 65 LYS B N 1
ATOM 1660 C CA . LYS B 1 65 ? -6.031 -11.242 -12.633 1 98.88 65 LYS B CA 1
ATOM 1661 C C . LYS B 1 65 ? -6.195 -10.383 -13.891 1 98.88 65 LYS B C 1
ATOM 1663 O O . LYS B 1 65 ? -5.629 -10.703 -14.938 1 98.88 65 LYS B O 1
ATOM 1668 N N . ASP B 1 66 ? -6.922 -9.344 -13.797 1 98.81 66 ASP B N 1
ATOM 1669 C CA . ASP B 1 66 ? -7.059 -8.383 -14.883 1 98.81 66 ASP B CA 1
ATOM 1670 C C . ASP B 1 66 ? -6.645 -6.984 -14.445 1 98.81 66 ASP B C 1
ATOM 1672 O O . ASP B 1 66 ? -7.277 -6.387 -13.57 1 98.81 66 ASP B O 1
ATOM 1676 N N . PHE B 1 67 ? -5.598 -6.52 -15.055 1 98.81 67 PHE B N 1
ATOM 1677 C CA . PHE B 1 67 ? -5.082 -5.176 -14.82 1 98.81 67 PHE B CA 1
ATOM 1678 C C . PHE B 1 67 ? -5.559 -4.215 -15.898 1 98.81 67 PHE B C 1
ATOM 1680 O O . PHE B 1 67 ? -4.887 -4.027 -16.906 1 98.81 67 PHE B O 1
ATOM 1687 N N . ASN B 1 68 ? -6.664 -3.553 -15.664 1 98.69 68 ASN B N 1
ATOM 1688 C CA . ASN B 1 68 ? -7.258 -2.656 -16.656 1 98.69 68 ASN B CA 1
ATOM 1689 C C . ASN B 1 68 ? -6.496 -1.338 -16.75 1 98.69 68 ASN B C 1
ATOM 1691 O O . ASN B 1 68 ? -6.184 -0.867 -17.844 1 98.69 68 ASN B O 1
ATOM 1695 N N . THR B 1 69 ? -6.266 -0.665 -15.68 1 98.62 69 THR B N 1
ATOM 1696 C CA . THR B 1 69 ? -5.363 0.458 -15.438 1 98.62 69 THR B CA 1
ATOM 1697 C C . THR B 1 69 ? -4.609 0.276 -14.125 1 98.62 69 THR B C 1
ATOM 1699 O O . THR B 1 69 ? -4.844 -0.691 -13.398 1 98.62 69 THR B O 1
ATOM 1702 N N . LEU B 1 70 ? -3.732 1.084 -13.812 1 98.44 70 LEU B N 1
ATOM 1703 C CA . LEU B 1 70 ? -2.986 0.979 -12.562 1 98.44 70 LEU B CA 1
ATOM 1704 C C . LEU B 1 70 ? -3.902 1.194 -11.367 1 98.44 70 LEU B C 1
ATOM 1706 O O . LEU B 1 70 ? -3.635 0.683 -10.273 1 98.44 70 LEU B O 1
ATOM 1710 N N . ASP B 1 71 ? -5.055 1.884 -11.555 1 98 71 ASP B N 1
ATOM 1711 C CA . ASP B 1 71 ? -5.973 2.162 -10.453 1 98 71 ASP B CA 1
ATOM 1712 C C . ASP B 1 71 ? -7.227 1.295 -10.555 1 98 71 ASP B C 1
ATOM 1714 O O . ASP B 1 71 ? -8.148 1.435 -9.742 1 98 71 ASP B O 1
ATOM 1718 N N . ASP B 1 72 ? -7.332 0.514 -11.602 1 98.12 72 ASP B N 1
ATOM 1719 C CA . ASP B 1 72 ? -8.477 -0.36 -11.828 1 98.12 72 ASP B CA 1
ATOM 1720 C C . ASP B 1 72 ? -8.031 -1.784 -12.148 1 98.12 72 ASP B C 1
ATOM 1722 O O . ASP B 1 72 ? -7.859 -2.141 -13.312 1 98.12 72 ASP B O 1
ATOM 1726 N N . VAL B 1 73 ? -7.93 -2.562 -11.07 1 98.81 73 VAL B N 1
ATOM 1727 C CA . VAL B 1 73 ? -7.496 -3.951 -11.18 1 98.81 73 VAL B CA 1
ATOM 1728 C C . VAL B 1 73 ? -8.57 -4.875 -10.617 1 98.81 73 VAL B C 1
ATOM 1730 O O . VAL B 1 73 ? -9.156 -4.59 -9.562 1 98.81 73 VAL B O 1
ATOM 1733 N N . ASP B 1 74 ? -8.891 -5.883 -11.305 1 98.75 74 ASP B N 1
ATOM 1734 C CA . ASP B 1 74 ? -9.625 -7.016 -10.758 1 98.75 74 ASP B CA 1
ATOM 1735 C C . ASP B 1 74 ? -8.68 -8.141 -10.344 1 98.75 74 ASP B C 1
ATOM 1737 O O . ASP B 1 74 ? -8.219 -8.914 -11.188 1 98.75 74 ASP B O 1
ATOM 1741 N N . PRO B 1 75 ? -8.445 -8.297 -9.094 1 98.75 75 PRO B N 1
ATOM 1742 C CA . PRO B 1 75 ? -7.352 -9.148 -8.625 1 98.75 75 PRO B CA 1
ATOM 1743 C C . PRO B 1 75 ? -7.723 -10.625 -8.602 1 98.75 75 PRO B C 1
ATOM 1745 O O . PRO B 1 75 ? -6.844 -11.484 -8.469 1 98.75 75 PRO B O 1
ATOM 1748 N N . VAL B 1 76 ? -9.016 -10.938 -8.648 1 98.75 76 VAL B N 1
ATOM 1749 C CA . VAL B 1 76 ? -9.461 -12.32 -8.578 1 98.75 76 VAL B CA 1
ATOM 1750 C C . VAL B 1 76 ? -10.445 -12.609 -9.703 1 98.75 76 VAL B C 1
ATOM 1752 O O . VAL B 1 76 ? -11.633 -12.289 -9.594 1 98.75 76 VAL B O 1
ATOM 1755 N N . ILE B 1 77 ? -9.922 -13.25 -10.703 1 98.75 77 ILE B N 1
ATOM 1756 C CA . ILE B 1 77 ? -10.727 -13.648 -11.852 1 98.75 77 ILE B CA 1
ATOM 1757 C C . ILE B 1 77 ? -11.031 -15.141 -11.766 1 98.75 77 ILE B C 1
ATOM 1759 O O . ILE B 1 77 ? -10.141 -15.953 -11.508 1 98.75 77 ILE B O 1
ATOM 1763 N N . VAL B 1 78 ? -12.234 -15.461 -11.953 1 98.56 78 VAL B N 1
ATOM 1764 C CA . VAL B 1 78 ? -12.672 -16.859 -11.906 1 98.56 78 VAL B CA 1
ATOM 1765 C C . VAL B 1 78 ? -13.328 -17.234 -13.227 1 98.56 78 VAL B C 1
ATOM 1767 O O . VAL B 1 78 ? -13.633 -16.375 -14.055 1 98.56 78 VAL B O 1
ATOM 1770 N N . LEU B 1 79 ? -13.383 -18.547 -13.406 1 95.19 79 LEU B N 1
ATOM 1771 C CA . LEU B 1 79 ? -14.141 -19.062 -14.547 1 95.19 79 LEU B CA 1
ATOM 1772 C C . LEU B 1 79 ? -15.609 -19.266 -14.18 1 95.19 79 LEU B C 1
ATOM 1774 O O . LEU B 1 79 ? -15.938 -20.031 -13.273 1 95.19 79 LEU B O 1
ATOM 1778 N N . ARG B 1 80 ? -16.453 -18.5 -14.75 1 93.81 80 ARG B N 1
ATOM 1779 C CA . ARG B 1 80 ? -17.891 -18.594 -14.578 1 93.81 80 ARG B CA 1
ATOM 1780 C C . ARG B 1 80 ? -18.594 -18.891 -15.906 1 93.81 80 ARG B C 1
ATOM 1782 O O . ARG B 1 80 ? -18.562 -18.047 -16.812 1 93.81 80 ARG B O 1
ATOM 1789 N N . GLU B 1 81 ? -19.188 -20.047 -15.984 1 93.44 81 GLU B N 1
ATOM 1790 C CA . GLU B 1 81 ? -19.875 -20.5 -17.188 1 93.44 81 GLU B CA 1
ATOM 1791 C C . GLU B 1 81 ? -18.953 -20.406 -18.406 1 93.44 81 GLU B C 1
ATOM 1793 O O . GLU B 1 81 ? -19.328 -19.859 -19.438 1 93.44 81 GLU B O 1
ATOM 1798 N N . GLY B 1 82 ? -17.719 -20.734 -18.219 1 91 82 GLY B N 1
ATOM 1799 C CA . GLY B 1 82 ? -16.734 -20.828 -19.281 1 91 82 GLY B CA 1
ATOM 1800 C C . GLY B 1 82 ? -16.141 -19.484 -19.672 1 91 82 GLY B C 1
ATOM 1801 O O . GLY B 1 82 ? -15.398 -19.391 -20.656 1 91 82 GLY B O 1
ATOM 1802 N N . ARG B 1 83 ? -16.516 -18.438 -18.906 1 95.12 83 ARG B N 1
ATOM 1803 C CA . ARG B 1 83 ? -16 -17.109 -19.203 1 95.12 83 ARG B CA 1
ATOM 1804 C C . ARG B 1 83 ? -15.273 -16.516 -18.016 1 95.12 83 ARG B C 1
ATOM 1806 O O . ARG B 1 83 ? -15.586 -16.828 -16.859 1 95.12 83 ARG B O 1
ATOM 1813 N N . ARG B 1 84 ? -14.273 -15.75 -18.359 1 96.69 84 ARG B N 1
ATOM 1814 C CA . ARG B 1 84 ? -13.594 -14.977 -17.328 1 96.69 84 ARG B CA 1
ATOM 1815 C C . ARG B 1 84 ? -14.562 -14 -16.641 1 96.69 84 ARG B C 1
ATOM 1817 O O . ARG B 1 84 ? -15.312 -13.297 -17.328 1 96.69 84 ARG B O 1
ATOM 1824 N N . ALA B 1 85 ? -14.539 -14.008 -15.336 1 97.81 85 ALA B N 1
ATOM 1825 C CA . ALA B 1 85 ? -15.391 -13.086 -14.586 1 97.81 85 ALA B CA 1
ATOM 1826 C C . ALA B 1 85 ? -14.727 -12.672 -13.273 1 97.81 85 ALA B C 1
ATOM 1828 O O . ALA B 1 85 ? -13.953 -13.43 -12.695 1 97.81 85 ALA B O 1
ATOM 1829 N N . SER B 1 86 ? -15.086 -11.484 -12.891 1 98.19 86 SER B N 1
ATOM 1830 C CA . SER B 1 86 ? -14.633 -11.039 -11.578 1 98.19 86 SER B CA 1
ATOM 1831 C C . SER B 1 86 ? -15.305 -11.836 -10.461 1 98.19 86 SER B C 1
ATOM 1833 O O . SER B 1 86 ? -16.516 -12.031 -10.477 1 98.19 86 SER B O 1
ATOM 1835 N N . TRP B 1 87 ? -14.484 -12.312 -9.523 1 97.25 87 TRP B N 1
ATOM 1836 C CA . TRP B 1 87 ? -15.07 -12.914 -8.328 1 97.25 87 TRP B CA 1
ATOM 1837 C C . TRP B 1 87 ? -15.758 -11.859 -7.469 1 97.25 87 TRP B C 1
ATOM 1839 O O . TRP B 1 87 ? -16.844 -12.086 -6.941 1 97.25 87 TRP B O 1
ATOM 1849 N N . GLY B 1 88 ? -15.078 -10.75 -7.312 1 96.31 88 GLY B N 1
ATOM 1850 C CA . GLY B 1 88 ? -15.672 -9.57 -6.695 1 96.31 88 GLY B CA 1
ATOM 1851 C C . GLY B 1 88 ? -15.602 -9.594 -5.18 1 96.31 88 GLY B C 1
ATOM 1852 O O . GLY B 1 88 ? -15.68 -8.547 -4.531 1 96.31 88 GLY B O 1
ATOM 1853 N N . GLN B 1 89 ? -15.43 -10.742 -4.551 1 95.94 89 GLN B N 1
ATOM 1854 C CA . GLN B 1 89 ? -15.555 -10.883 -3.105 1 95.94 89 GLN B CA 1
ATOM 1855 C C . GLN B 1 89 ? -14.344 -10.281 -2.389 1 95.94 89 GLN B C 1
ATOM 1857 O O . GLN B 1 89 ? -14.438 -9.914 -1.214 1 95.94 89 GLN B O 1
ATOM 1862 N N . TRP B 1 90 ? -13.227 -10.164 -3.031 1 94.94 90 TRP B N 1
ATOM 1863 C CA . TRP B 1 90 ? -12.039 -9.586 -2.416 1 94.94 90 TRP B CA 1
ATOM 1864 C C . TRP B 1 90 ? -11.828 -8.148 -2.877 1 94.94 90 TRP B C 1
ATOM 1866 O O . TRP B 1 90 ? -10.758 -7.574 -2.689 1 94.94 90 TRP B O 1
ATOM 1876 N N . GLY B 1 91 ? -12.836 -7.605 -3.555 1 96.31 91 GLY B N 1
ATOM 1877 C CA . GLY B 1 91 ? -12.766 -6.223 -4.008 1 96.31 91 GLY B CA 1
ATOM 1878 C C . GLY B 1 91 ? -11.82 -6.027 -5.18 1 96.31 91 GLY B C 1
ATOM 1879 O O . GLY B 1 91 ? -11.562 -6.961 -5.938 1 96.31 91 GLY B O 1
ATOM 1880 N N . HIS B 1 92 ? -11.438 -4.789 -5.395 1 98.44 92 HIS B N 1
ATOM 1881 C CA . HIS B 1 92 ? -10.516 -4.402 -6.461 1 98.44 92 HIS B CA 1
ATOM 1882 C C . HIS B 1 92 ? -9.133 -4.074 -5.898 1 98.44 92 HIS B C 1
ATOM 1884 O O . HIS B 1 92 ? -8.805 -4.457 -4.773 1 98.44 92 HIS B O 1
ATOM 1890 N N . ALA B 1 93 ? -8.32 -3.541 -6.766 1 98.81 93 ALA B N 1
ATOM 1891 C CA . ALA B 1 93 ? -6.957 -3.279 -6.32 1 98.81 93 ALA B CA 1
ATOM 1892 C C . ALA B 1 93 ? -6.324 -2.145 -7.117 1 98.81 93 ALA B C 1
ATOM 1894 O O . ALA B 1 93 ? -6.898 -1.678 -8.109 1 98.81 93 ALA B O 1
ATOM 1895 N N . THR B 1 94 ? -5.234 -1.657 -6.648 1 98.81 94 THR B N 1
ATOM 1896 C CA . THR B 1 94 ? -4.406 -0.604 -7.23 1 98.81 94 THR B CA 1
ATOM 1897 C C . THR B 1 94 ? -2.965 -1.072 -7.387 1 98.81 94 THR B C 1
ATOM 1899 O O . THR B 1 94 ? -2.453 -1.82 -6.551 1 98.81 94 THR B O 1
ATOM 1902 N N . VAL B 1 95 ? -2.277 -0.633 -8.438 1 98.94 95 VAL B N 1
ATOM 1903 C CA . VAL B 1 95 ? -0.891 -1.019 -8.672 1 98.94 95 VAL B CA 1
ATOM 1904 C C . VAL B 1 95 ? 0.029 0.171 -8.406 1 98.94 95 VAL B C 1
ATOM 1906 O O . VAL B 1 95 ? -0.27 1.298 -8.812 1 98.94 95 VAL B O 1
ATOM 1909 N N . ARG B 1 96 ? 1.087 -0.04 -7.676 1 98.88 96 ARG B N 1
ATOM 1910 C CA . ARG B 1 96 ? 2.109 0.946 -7.34 1 98.88 96 ARG B CA 1
ATOM 1911 C C . ARG B 1 96 ? 3.504 0.334 -7.41 1 98.88 96 ARG B C 1
ATOM 1913 O O . ARG B 1 96 ? 3.65 -0.866 -7.656 1 98.88 96 ARG B O 1
ATOM 1920 N N . GLU B 1 97 ? 4.496 1.143 -7.34 1 98.88 97 GLU B N 1
ATOM 1921 C CA . GLU B 1 97 ? 5.875 0.708 -7.117 1 98.88 97 GLU B CA 1
ATOM 1922 C C . GLU B 1 97 ? 6.27 0.865 -5.652 1 98.88 97 GLU B C 1
ATOM 1924 O O . GLU B 1 97 ? 6.152 1.954 -5.086 1 98.88 97 GLU B O 1
ATOM 1929 N N . MET B 1 98 ? 6.762 -0.189 -5.012 1 98.88 98 MET B N 1
ATOM 1930 C CA . MET B 1 98 ? 7.012 -0.256 -3.572 1 98.88 98 MET B CA 1
ATOM 1931 C C . MET B 1 98 ? 8.242 -1.108 -3.271 1 98.88 98 MET B C 1
ATOM 1933 O O . MET B 1 98 ? 8.547 -2.047 -4.008 1 98.88 98 MET B O 1
ATOM 1937 N N . VAL B 1 99 ? 8.891 -0.817 -2.176 1 98.81 99 VAL B N 1
ATOM 1938 C CA . VAL B 1 99 ? 10.023 -1.639 -1.76 1 98.81 99 VAL B CA 1
ATOM 1939 C C . VAL B 1 99 ? 9.523 -2.904 -1.069 1 98.81 99 VAL B C 1
ATOM 1941 O O . VAL B 1 99 ? 8.672 -2.834 -0.175 1 98.81 99 VAL B O 1
ATOM 1944 N N . PHE B 1 100 ? 9.922 -3.992 -1.485 1 98.75 100 PHE B N 1
ATOM 1945 C CA . PHE B 1 100 ? 9.719 -5.285 -0.845 1 98.75 100 PHE B CA 1
ATOM 1946 C C . PHE B 1 100 ? 11.008 -6.09 -0.815 1 98.75 100 PHE B C 1
ATOM 1948 O O . PHE B 1 100 ? 11.617 -6.336 -1.858 1 98.75 100 PHE B O 1
ATOM 1955 N N . ARG B 1 101 ? 11.477 -6.379 0.415 1 98.25 101 ARG B N 1
ATOM 1956 C CA . ARG B 1 101 ? 12.719 -7.117 0.623 1 98.25 101 ARG B CA 1
ATOM 1957 C C . ARG B 1 101 ? 13.883 -6.434 -0.086 1 98.25 101 ARG B C 1
ATOM 1959 O O . ARG B 1 101 ? 14.656 -7.086 -0.795 1 98.25 101 ARG B O 1
ATOM 1966 N N . GLY B 1 102 ? 13.867 -5.129 0.014 1 97.56 102 GLY B N 1
ATOM 1967 C CA . GLY B 1 102 ? 15.008 -4.316 -0.381 1 97.56 102 GLY B CA 1
ATOM 1968 C C . GLY B 1 102 ? 14.984 -3.93 -1.848 1 97.56 102 GLY B C 1
ATOM 1969 O O . GLY B 1 102 ? 15.883 -3.232 -2.324 1 97.56 102 GLY B O 1
ATOM 1970 N N . VAL B 1 103 ? 13.992 -4.34 -2.555 1 98.5 103 VAL B N 1
ATOM 1971 C CA . VAL B 1 103 ? 13.961 -4.086 -3.99 1 98.5 103 VAL B CA 1
ATOM 1972 C C . VAL B 1 103 ? 12.719 -3.277 -4.348 1 98.5 103 VAL B C 1
ATOM 1974 O O . VAL B 1 103 ? 11.602 -3.646 -3.969 1 98.5 103 VAL B O 1
ATOM 1977 N N . LEU B 1 104 ? 12.938 -2.111 -5.004 1 98.62 104 LEU B N 1
ATOM 1978 C CA . LEU B 1 104 ? 11.828 -1.344 -5.559 1 98.62 104 LEU B CA 1
ATOM 1979 C C . LEU B 1 104 ? 11.211 -2.061 -6.758 1 98.62 104 LEU B C 1
ATOM 1981 O O . LEU B 1 104 ? 11.891 -2.291 -7.758 1 98.62 104 LEU B O 1
ATOM 1985 N N . SER B 1 105 ? 9.961 -2.477 -6.57 1 98 105 SER B N 1
ATOM 1986 C CA . SER B 1 105 ? 9.281 -3.213 -7.629 1 98 105 SER B CA 1
ATOM 1987 C C . SER B 1 105 ? 7.77 -2.988 -7.57 1 98 105 SER B C 1
ATOM 1989 O O . SER B 1 105 ? 7.289 -2.174 -6.781 1 98 105 SER B O 1
ATOM 1991 N N . THR B 1 106 ? 7.008 -3.662 -8.492 1 98.88 106 THR B N 1
ATOM 1992 C CA . THR B 1 106 ? 5.57 -3.486 -8.656 1 98.88 106 THR B CA 1
ATOM 1993 C C . THR B 1 106 ? 4.801 -4.285 -7.609 1 98.88 106 THR B C 1
ATOM 1995 O O . THR B 1 106 ? 5.145 -5.43 -7.316 1 98.88 106 THR B O 1
ATOM 1998 N N . VAL B 1 107 ? 3.791 -3.654 -7.008 1 98.94 107 VAL B N 1
ATOM 1999 C CA . VAL B 1 107 ? 2.9 -4.285 -6.039 1 98.94 107 VAL B CA 1
ATOM 2000 C C . VAL B 1 107 ? 1.446 -4.008 -6.414 1 98.94 107 VAL B C 1
ATOM 2002 O O . VAL B 1 107 ? 1.119 -2.92 -6.895 1 98.94 107 VAL B O 1
ATOM 2005 N N . MET B 1 108 ? 0.653 -4.992 -6.352 1 98.94 108 MET B N 1
ATOM 2006 C CA . MET B 1 108 ? -0.798 -4.832 -6.363 1 98.94 108 MET B CA 1
ATOM 2007 C C . MET B 1 108 ? -1.352 -4.77 -4.945 1 98.94 108 MET B C 1
ATOM 2009 O O . MET B 1 108 ? -1.109 -5.668 -4.141 1 98.94 108 MET B O 1
ATOM 2013 N N . ILE B 1 109 ? -2.027 -3.695 -4.613 1 98.94 109 ILE B N 1
ATOM 2014 C CA . ILE B 1 109 ? -2.564 -3.422 -3.283 1 98.94 109 ILE B CA 1
ATOM 2015 C C . ILE B 1 109 ? -4.082 -3.578 -3.297 1 98.94 109 ILE B C 1
ATOM 2017 O O . ILE B 1 109 ? -4.777 -2.879 -4.035 1 98.94 109 ILE B O 1
ATOM 2021 N N . TYR B 1 110 ? -4.602 -4.547 -2.516 1 98.75 110 TYR B N 1
ATOM 2022 C CA . TYR B 1 110 ? -6.047 -4.727 -2.43 1 98.75 110 TYR B CA 1
ATOM 2023 C C . TYR B 1 110 ? -6.707 -3.533 -1.752 1 98.75 110 TYR B C 1
ATOM 2025 O O . TYR B 1 110 ? -6.203 -3.023 -0.749 1 98.75 110 TYR B O 1
ATOM 2033 N N . ASP B 1 111 ? -7.84 -3.096 -2.27 1 98.19 111 ASP B N 1
ATOM 2034 C CA . ASP B 1 111 ? -8.492 -1.875 -1.81 1 98.19 111 ASP B CA 1
ATOM 2035 C C . ASP B 1 111 ? -9.094 -2.062 -0.416 1 98.19 111 ASP B C 1
ATOM 2037 O O . ASP B 1 111 ? -9.164 -1.114 0.368 1 98.19 111 ASP B O 1
ATOM 2041 N N . ASP B 1 112 ? -9.484 -3.357 -0.122 1 95.88 112 ASP B N 1
ATOM 2042 C CA . ASP B 1 112 ? -10.32 -3.504 1.066 1 95.88 112 ASP B CA 1
ATOM 2043 C C . ASP B 1 112 ? -9.758 -4.562 2.01 1 95.88 112 ASP B C 1
ATOM 2045 O O . ASP B 1 112 ? -10.469 -5.07 2.881 1 95.88 112 ASP B O 1
ATOM 2049 N N . ARG B 1 113 ? -8.516 -4.934 1.794 1 96.88 113 ARG B N 1
ATOM 2050 C CA . ARG B 1 113 ? -7.848 -5.895 2.66 1 96.88 113 ARG B CA 1
ATOM 2051 C C . ARG B 1 113 ? -6.348 -5.621 2.723 1 96.88 113 ARG B C 1
ATOM 2053 O O . ARG B 1 113 ? -5.746 -5.203 1.731 1 96.88 113 ARG B O 1
ATOM 2060 N N . PRO B 1 114 ? -5.738 -5.855 3.871 1 98.06 114 PRO B N 1
ATOM 2061 C CA . PRO B 1 114 ? -4.301 -5.613 4 1 98.06 114 PRO B CA 1
ATOM 2062 C C . PRO B 1 114 ? -3.457 -6.715 3.365 1 98.06 114 PRO B C 1
ATOM 2064 O O . PRO B 1 114 ? -2.721 -7.414 4.062 1 98.06 114 PRO B O 1
ATOM 2067 N N . ILE B 1 115 ? -3.596 -6.816 2.084 1 98.56 115 ILE B N 1
ATOM 2068 C CA . ILE B 1 115 ? -2.889 -7.805 1.275 1 98.56 115 ILE B CA 1
ATOM 2069 C C . ILE B 1 115 ? -2.117 -7.102 0.16 1 98.56 115 ILE B C 1
ATOM 2071 O O . ILE B 1 115 ? -2.629 -6.172 -0.465 1 98.56 115 ILE B O 1
ATOM 2075 N N . PHE B 1 116 ? -0.953 -7.566 -0.074 1 98.88 116 PHE B N 1
ATOM 2076 C CA . PHE B 1 116 ? -0.053 -7.062 -1.104 1 98.88 116 PHE B CA 1
ATOM 2077 C C . PHE B 1 116 ? 0.462 -8.203 -1.978 1 98.88 116 PHE B C 1
ATOM 2079 O O . PHE B 1 116 ? 0.995 -9.188 -1.468 1 98.88 116 PHE B O 1
ATOM 2086 N N . ASP B 1 117 ? 0.261 -8.086 -3.227 1 98.94 117 ASP B N 1
ATOM 2087 C CA . ASP B 1 117 ? 0.931 -8.953 -4.184 1 98.94 117 ASP B CA 1
ATOM 2088 C C . ASP B 1 117 ? 2.15 -8.266 -4.793 1 98.94 117 ASP B C 1
ATOM 2090 O O . ASP B 1 117 ? 2.014 -7.309 -5.555 1 98.94 117 ASP B O 1
ATOM 2094 N N . HIS B 1 118 ? 3.244 -8.82 -4.465 1 98.94 118 HIS B N 1
ATOM 2095 C CA . HIS B 1 118 ? 4.484 -8.297 -5.023 1 98.94 118 HIS B CA 1
ATOM 2096 C C . HIS B 1 118 ? 4.91 -9.086 -6.258 1 98.94 118 HIS B C 1
ATOM 2098 O O . HIS B 1 118 ? 4.793 -10.312 -6.285 1 98.94 118 HIS B O 1
ATOM 2104 N N . PHE B 1 119 ? 5.488 -8.391 -7.23 1 98.94 119 PHE B N 1
ATOM 2105 C CA . PHE B 1 119 ? 5.801 -9.047 -8.5 1 98.94 119 PHE B CA 1
ATOM 2106 C C . PHE B 1 119 ? 7.266 -8.844 -8.859 1 98.94 119 PHE B C 1
ATOM 2108 O O . PHE B 1 119 ? 7.828 -7.773 -8.625 1 98.94 119 PHE B O 1
ATOM 2115 N N . ARG B 1 120 ? 7.879 -9.828 -9.445 1 98.94 120 ARG B N 1
ATOM 2116 C CA . ARG B 1 120 ? 9.195 -9.781 -10.07 1 98.94 120 ARG B CA 1
ATOM 2117 C C . ARG B 1 120 ? 9.141 -10.297 -11.5 1 98.94 120 ARG B C 1
ATOM 2119 O O . ARG B 1 120 ? 8.266 -11.102 -11.844 1 98.94 120 ARG B O 1
ATOM 2126 N N . TYR B 1 121 ? 10.055 -9.859 -12.273 1 98.88 121 TYR B N 1
ATOM 2127 C CA . TYR B 1 121 ? 10.086 -10.156 -13.695 1 98.88 121 TYR B CA 1
ATOM 2128 C C . TYR B 1 121 ? 10.781 -11.492 -13.961 1 98.88 121 TYR B C 1
ATOM 2130 O O . TYR B 1 121 ? 11.867 -11.742 -13.438 1 98.88 121 TYR B O 1
ATOM 2138 N N . VAL B 1 122 ? 10.164 -12.367 -14.711 1 98.75 122 VAL B N 1
ATOM 2139 C CA . VAL B 1 122 ? 10.812 -13.57 -15.211 1 98.75 122 VAL B CA 1
ATOM 2140 C C . VAL B 1 122 ? 11.086 -13.43 -16.703 1 98.75 122 VAL B C 1
ATOM 2142 O O . VAL B 1 122 ? 12.227 -13.555 -17.156 1 98.75 122 VAL B O 1
ATOM 2145 N N . ASP B 1 123 ? 10.039 -13.125 -17.391 1 97.69 123 ASP B N 1
ATOM 2146 C CA . ASP B 1 123 ? 10.094 -12.734 -18.797 1 97.69 123 ASP B CA 1
ATOM 2147 C C . ASP B 1 123 ? 8.797 -12.047 -19.234 1 97.69 123 ASP B C 1
ATOM 2149 O O . ASP B 1 123 ? 7.965 -11.703 -18.391 1 97.69 123 ASP B O 1
ATOM 2153 N N . ASP B 1 124 ? 8.562 -11.758 -20.516 1 97.38 124 ASP B N 1
ATOM 2154 C CA . ASP B 1 124 ? 7.438 -10.953 -20.984 1 97.38 124 ASP B CA 1
ATOM 2155 C C . ASP B 1 124 ? 6.113 -11.68 -20.781 1 97.38 124 ASP B C 1
ATOM 2157 O O . ASP B 1 124 ? 5.047 -11.062 -20.812 1 97.38 124 ASP B O 1
ATOM 2161 N N . ASN B 1 125 ? 6.102 -12.992 -20.547 1 98.06 125 ASN B N 1
ATOM 2162 C CA . ASN B 1 125 ? 4.871 -13.773 -20.484 1 98.06 125 ASN B CA 1
ATOM 2163 C C . ASN B 1 125 ? 4.742 -14.492 -19.141 1 98.06 125 ASN B C 1
ATOM 2165 O O . ASN B 1 125 ? 3.82 -15.289 -18.953 1 98.06 125 ASN B O 1
ATOM 2169 N N . LEU B 1 126 ? 5.684 -14.32 -18.297 1 98.81 126 LEU B N 1
ATOM 2170 C CA . LEU B 1 126 ? 5.699 -14.969 -16.984 1 98.81 126 LEU B CA 1
ATOM 2171 C C . LEU B 1 126 ? 6.219 -14.023 -15.914 1 98.81 126 LEU B C 1
ATOM 2173 O O . LEU B 1 126 ? 7.344 -13.523 -16.016 1 98.81 126 LEU B O 1
ATOM 2177 N N . VAL B 1 127 ? 5.383 -13.828 -14.914 1 98.81 127 VAL B N 1
ATOM 2178 C CA . VAL B 1 127 ? 5.711 -12.961 -13.789 1 98.81 127 VAL B CA 1
ATOM 2179 C C . VAL B 1 127 ? 5.598 -13.734 -12.484 1 98.81 127 VAL B C 1
ATOM 2181 O O . VAL B 1 127 ? 4.664 -14.523 -12.297 1 98.81 127 VAL B O 1
ATOM 2184 N N . ALA B 1 128 ? 6.586 -13.562 -11.617 1 98.94 128 ALA B N 1
ATOM 2185 C CA . ALA B 1 128 ? 6.559 -14.172 -10.297 1 98.94 128 ALA B CA 1
ATOM 2186 C C . ALA B 1 128 ? 5.777 -13.305 -9.312 1 98.94 128 ALA B C 1
ATOM 2188 O O . ALA B 1 128 ? 5.891 -12.078 -9.328 1 98.94 128 ALA B O 1
ATOM 2189 N N . GLY B 1 129 ? 4.996 -13.93 -8.477 1 98.94 129 GLY B N 1
ATOM 2190 C CA . GLY B 1 129 ? 4.215 -13.203 -7.488 1 98.94 129 GLY B CA 1
ATOM 2191 C C . GLY B 1 129 ? 4.359 -13.766 -6.082 1 98.94 129 GLY B C 1
ATOM 2192 O O . GLY B 1 129 ? 4.461 -14.977 -5.898 1 98.94 129 GLY B O 1
ATOM 2193 N N . VAL B 1 130 ? 4.375 -12.898 -5.074 1 98.88 130 VAL B N 1
ATOM 2194 C CA . VAL B 1 130 ? 4.309 -13.227 -3.654 1 98.88 130 VAL B CA 1
ATOM 2195 C C . VAL B 1 130 ? 3.18 -12.438 -2.996 1 98.88 130 VAL B C 1
ATOM 2197 O O . VAL B 1 130 ? 3.117 -11.211 -3.117 1 98.88 130 VAL B O 1
ATOM 2200 N N . MET B 1 131 ? 2.268 -13.172 -2.369 1 98.81 131 MET B N 1
ATOM 2201 C CA . MET B 1 131 ? 1.174 -12.562 -1.611 1 98.81 131 MET B CA 1
ATOM 2202 C C . MET B 1 131 ? 1.488 -12.555 -0.119 1 98.81 131 MET B C 1
ATOM 2204 O O . MET B 1 131 ? 1.805 -13.594 0.463 1 98.81 131 MET B O 1
ATOM 2208 N N . GLU B 1 132 ? 1.468 -11.367 0.473 1 98.62 132 GLU B N 1
ATOM 2209 C CA . GLU B 1 132 ? 1.729 -11.211 1.9 1 98.62 132 GLU B CA 1
ATOM 2210 C C . GLU B 1 132 ? 0.861 -10.109 2.5 1 98.62 132 GLU B C 1
ATOM 2212 O O . GLU B 1 132 ? 0.053 -9.5 1.8 1 98.62 132 GLU B O 1
ATOM 2217 N N . GLY B 1 133 ? 1.063 -9.859 3.807 1 98 133 GLY B N 1
ATOM 2218 C CA . GLY B 1 133 ? 0.324 -8.836 4.535 1 98 133 GLY B CA 1
ATOM 2219 C C . GLY B 1 133 ? -0.306 -9.359 5.812 1 98 133 GLY B C 1
ATOM 2220 O O . GLY B 1 133 ? -0.246 -10.555 6.102 1 98 133 GLY B O 1
ATOM 2221 N N . LYS B 1 134 ? -1.05 -8.461 6.469 1 97.56 134 LYS B N 1
ATOM 2222 C CA . LYS B 1 134 ? -1.599 -8.742 7.793 1 97.56 134 LYS B CA 1
ATOM 2223 C C . LYS B 1 134 ? -2.686 -9.812 7.715 1 97.56 134 LYS B C 1
ATOM 2225 O O . LYS B 1 134 ? -2.898 -10.555 8.68 1 97.56 134 LYS B O 1
ATOM 2230 N N . ALA B 1 135 ? -3.303 -9.875 6.617 1 96.38 135 ALA B N 1
ATOM 2231 C CA . ALA B 1 135 ? -4.434 -10.781 6.473 1 96.38 135 ALA B CA 1
ATOM 2232 C C . ALA B 1 135 ? -3.99 -12.125 5.898 1 96.38 135 ALA B C 1
ATOM 2234 O O . ALA B 1 135 ? -4.82 -13 5.633 1 96.38 135 ALA B O 1
ATOM 2235 N N . VAL B 1 136 ? -2.744 -12.289 5.648 1 97.06 136 VAL B N 1
ATOM 2236 C CA . VAL B 1 136 ? -2.201 -13.531 5.102 1 97.06 136 VAL B CA 1
ATOM 2237 C C . VAL B 1 136 ? -1.509 -14.328 6.203 1 97.06 136 VAL B C 1
ATOM 2239 O O . VAL B 1 136 ? -0.419 -13.961 6.648 1 97.06 136 VAL B O 1
ATOM 2242 N N . GLU B 1 137 ? -2.094 -15.359 6.582 1 95.81 137 GLU B N 1
ATOM 2243 C CA . GLU B 1 137 ? -1.553 -16.203 7.648 1 95.81 137 GLU B CA 1
ATOM 2244 C C . GLU B 1 137 ? -0.721 -17.344 7.082 1 95.81 137 GLU B C 1
ATOM 2246 O O . GLU B 1 137 ? -0.951 -17.781 5.957 1 95.81 137 GLU B O 1
ATOM 2251 N N . GLY B 1 138 ? 0.231 -17.781 7.867 1 95.25 138 GLY B N 1
ATOM 2252 C CA . GLY B 1 138 ? 0.987 -18.969 7.496 1 95.25 138 GLY B CA 1
ATOM 2253 C C . GLY B 1 138 ? 2.172 -18.656 6.598 1 95.25 138 GLY B C 1
ATOM 2254 O O . GLY B 1 138 ? 2.693 -19.547 5.926 1 95.25 138 GLY B O 1
ATOM 2255 N N . GLY B 1 139 ? 2.551 -17.359 6.508 1 96.62 139 GLY B N 1
ATOM 2256 C CA . GLY B 1 139 ? 3.697 -16.984 5.699 1 96.62 139 GLY B CA 1
ATOM 2257 C C . GLY B 1 139 ? 3.318 -16.531 4.301 1 96.62 139 GLY B C 1
ATOM 2258 O O . GLY B 1 139 ? 2.133 -16.391 3.988 1 96.62 139 GLY B O 1
ATOM 2259 N N . ASP B 1 140 ? 4.285 -16.344 3.479 1 98.44 140 ASP B N 1
ATOM 2260 C CA . ASP B 1 140 ? 4.098 -15.844 2.121 1 98.44 140 ASP B CA 1
ATOM 2261 C C . ASP B 1 140 ? 3.395 -16.875 1.245 1 98.44 140 ASP B C 1
ATOM 2263 O O . ASP B 1 140 ? 3.68 -18.078 1.336 1 98.44 140 ASP B O 1
ATOM 2267 N N . PHE B 1 141 ? 2.516 -16.453 0.448 1 98.75 141 PHE B N 1
ATOM 2268 C CA . PHE B 1 141 ? 1.903 -17.297 -0.576 1 98.75 141 PHE B CA 1
ATOM 2269 C C . PHE B 1 141 ? 2.523 -17.031 -1.941 1 98.75 141 PHE B C 1
ATOM 2271 O O . PHE B 1 141 ? 2.574 -15.875 -2.389 1 98.75 141 PHE B O 1
ATOM 2278 N N . TYR B 1 142 ? 2.973 -18.078 -2.621 1 98.88 142 TYR B N 1
ATOM 2279 C CA . TYR B 1 142 ? 3.715 -17.938 -3.869 1 98.88 142 TYR B CA 1
ATOM 2280 C C . TYR B 1 142 ? 2.852 -18.344 -5.062 1 98.88 142 TYR B C 1
ATOM 2282 O O . TYR B 1 142 ? 2.305 -19.438 -5.105 1 98.88 142 TYR B O 1
ATOM 2290 N N . PHE B 1 143 ? 2.756 -17.484 -5.973 1 98.88 143 PHE B N 1
ATOM 2291 C CA . PHE B 1 143 ? 1.958 -17.672 -7.176 1 98.88 143 PHE B CA 1
ATOM 2292 C C . PHE B 1 143 ? 2.676 -17.109 -8.398 1 98.88 143 PHE B C 1
ATOM 2294 O O . PHE B 1 143 ? 3.789 -16.594 -8.289 1 98.88 143 PHE B O 1
ATOM 2301 N N . TYR B 1 144 ? 2.096 -17.297 -9.562 1 98.94 144 TYR B N 1
ATOM 2302 C CA . TYR B 1 144 ? 2.664 -16.734 -10.781 1 98.94 144 TYR B CA 1
ATOM 2303 C C . TYR B 1 144 ? 1.567 -16.375 -11.773 1 98.94 144 TYR B C 1
ATOM 2305 O O . TYR B 1 144 ? 0.431 -16.828 -11.656 1 98.94 144 TYR B O 1
ATOM 2313 N N . LEU B 1 145 ? 1.869 -15.492 -12.648 1 98.94 145 LEU B N 1
ATOM 2314 C CA . LEU B 1 145 ? 0.98 -15.078 -13.727 1 98.94 145 LEU B CA 1
ATOM 2315 C C . LEU B 1 145 ? 1.61 -15.359 -15.094 1 98.94 145 LEU B C 1
ATOM 2317 O O . LEU B 1 145 ? 2.816 -15.172 -15.273 1 98.94 145 LEU B O 1
ATOM 2321 N N . THR B 1 146 ? 0.731 -15.75 -16.016 1 98.75 146 THR B N 1
ATOM 2322 C CA . THR B 1 146 ? 1.195 -16.016 -17.375 1 98.75 146 THR B CA 1
ATOM 2323 C C . THR B 1 146 ? 0.288 -15.328 -18.391 1 98.75 146 THR B C 1
ATOM 2325 O O . THR B 1 146 ? -0.878 -15.055 -18.109 1 98.75 146 THR B O 1
ATOM 2328 N N . ARG B 1 147 ? 0.807 -14.93 -19.562 1 95.5 147 ARG B N 1
ATOM 2329 C CA . ARG B 1 147 ? 0.036 -14.43 -20.688 1 95.5 147 ARG B CA 1
ATOM 2330 C C . ARG B 1 147 ? 0.428 -15.141 -21.984 1 95.5 147 ARG B C 1
ATOM 2332 O O . ARG B 1 147 ? 1.544 -15.648 -22.094 1 95.5 147 ARG B O 1
#

pLDDT: mean 97.43, std 3.3, range [63.09, 98.94]

Nearest PDB structures (foldseek):
  4mve-assembly2_B  TM=9.451E-01  e=1.040E-14  Thermomonospora curvata DSM 43183
  7sfn-assembly1_A  TM=3.783E-01  e=2.728E-01  Streptomyces avermitilis
  1qwx-assembly2_B  TM=5.591E-01  e=6.205E-01  Staphylococcus aureus subsp. aureus MW2
  4tq2-assembly1_A-2  TM=2.699E-01  e=5.561E-01  Guillardia theta CCMP2712
  4mve-assembly2_B  TM=9.451E-01  e=9.093E-15  Thermomonospora curvata DSM 43183

Foldseek 3Di:
DDQLLRVVVVQVVDDDADAVVVLVVSQVRFAADALVLPAAWWFKWFHHNVFPVRVVLVVQAFTGKHHPDQQFIQGTWHQDPNDTDRPCPQHTWGWDFDDDPRHTHIWTQGPPDFKIWTWGDSDSFKIWIWIDGDVGPDDITTMMIGD/DDQLLRVVVVQVVDDDADAVVVLVVSQVRFAADALVLPAAWWFKWFHHNVFPVRVVLVVQAFTGKHHPDQQFIQGTWHQDPNDTDRPCPQHTWGWDFDDDPRHTHIWTQGPPDQKIWTWGDSDSFKIWIWIDGDPGPDDITTMMIGD

Organism: Aspergillus niger (strain ATCC MYA-4892 / CBS 513.88 / FGSC A1513) (NCBI:txid425011)

Sequence (294 aa):
MTSAAEQYRTLVQTKGKVAPATLSNLFDQLPPLKPEQLLGSWNGGFFDTGHSVGPTLQRIGWIGKDFNTLDDVDPVIVLREGRRASWGQWGHATVREMVFRGVLSTVMIYDDRPIFDHFRYVDDNLVAGVMEGKAVEGGDFYFYLTRMTSAAEQYRTLVQTKGKVAPATLSNLFDQLPPLKPEQLLGSWNGGFFDTGHSVGPTLQRIGWIGKDFNTLDDVDPVIVLREGRRASWGQWGHATVREMVFRGVLSTVMIYDDRPIFDHFRYVDDNLVAGVMEGKAVEGGDFYFYLTR

InterPro domains:
  IPR025568 Domain of unknown function DUF4334 [PF14232] (91-147)
  IPR025951 GXWXG domain [PF14231] (26-80)